Protein AF-0000000075732718 (afdb_homodimer)

Radius of gyration: 28.53 Å; Cα contacts (8 Å, |Δi|>4): 308; chains: 2; bounding box: 55×94×59 Å

Foldseek 3Di:
DVVVVLVVLLVCQAVVQVCLVVLCLLVPDDLVSLQSNQLNHEEELVSLLSVLVSCQVPDALVSCCNRNVNHHYDDDDLVSVLSSLVSCCVRNVPCVCVVVSVVSVVVVVVVVVVVVVVVVVVVVVVVVVVVVVVVVVVVDVVVPDD/DVVVLLVVLLVCQAVVLVCLVVLCLLVPDDLVSLLSNQLNHEAELVSLLSVLVSCQVPDALVSCCNRNVNHHYDDDDLVSVLSSLVSCCVRNVPCVCVVVSVVSVVVVVVVVVVVVVVVVVVVVVVVVVVVVVVVVVVVDVVVPDD

pLDDT: mean 89.42, std 9.88, range [41.28, 98.44]

Structure (mmCIF, N/CA/C/O backbone):
data_AF-0000000075732718-model_v1
#
loop_
_entity.id
_entity.type
_entity.pdbx_description
1 polymer 'Uncharacterized protein'
#
loop_
_atom_site.group_PDB
_atom_site.id
_atom_site.type_symbol
_atom_site.label_atom_id
_atom_site.label_alt_id
_atom_site.label_comp_id
_atom_site.label_asym_id
_atom_site.label_entity_id
_atom_site.label_seq_id
_atom_site.pdbx_PDB_ins_code
_atom_site.Cartn_x
_atom_site.Cartn_y
_atom_site.Cartn_z
_atom_site.occupancy
_atom_site.B_iso_or_equiv
_atom_site.auth_seq_id
_atom_site.auth_comp_id
_atom_site.auth_asym_id
_atom_site.auth_atom_id
_atom_site.pdbx_PDB_model_num
ATOM 1 N N . MET A 1 1 ? -26.453 -21.359 -22.578 1 44.06 1 MET A N 1
ATOM 2 C CA . MET A 1 1 ? -25.969 -21.859 -21.297 1 44.06 1 MET A CA 1
ATOM 3 C C . MET A 1 1 ? -24.969 -20.891 -20.688 1 44.06 1 MET A C 1
ATOM 5 O O . MET A 1 1 ? -24.984 -20.656 -19.484 1 44.06 1 MET A O 1
ATOM 9 N N . SER A 1 2 ? -24.125 -20.25 -21.625 1 53.5 2 SER A N 1
ATOM 10 C CA . SER A 1 2 ? -23.047 -19.359 -21.219 1 53.5 2 SER A CA 1
ATOM 11 C C . SER A 1 2 ? -23.594 -18.062 -20.625 1 53.5 2 SER A C 1
ATOM 13 O O . SER A 1 2 ? -23.109 -17.594 -19.594 1 53.5 2 SER A O 1
ATOM 15 N N . HIS A 1 3 ? -24.75 -17.703 -21.141 1 58.91 3 HIS A N 1
ATOM 16 C CA . HIS A 1 3 ? -25.328 -16.453 -20.688 1 58.91 3 HIS A CA 1
ATOM 17 C C . HIS A 1 3 ? -25.953 -16.594 -19.312 1 58.91 3 HIS A C 1
ATOM 19 O O . HIS A 1 3 ? -25.812 -15.719 -18.453 1 58.91 3 HIS A O 1
ATOM 25 N N . LYS A 1 4 ? -26.609 -17.672 -19.031 1 61.62 4 LYS A N 1
ATOM 26 C CA . LYS A 1 4 ? -27.234 -17.906 -17.734 1 61.62 4 LYS A CA 1
ATOM 27 C C . LYS A 1 4 ? -26.172 -18.047 -16.641 1 61.62 4 LYS A C 1
ATOM 29 O O . LYS A 1 4 ? -26.359 -17.547 -15.523 1 61.62 4 LYS A O 1
ATOM 34 N N . LEU A 1 5 ? -25.062 -18.672 -16.984 1 67.62 5 LEU A N 1
ATOM 35 C CA . LEU A 1 5 ? -23.969 -18.828 -16.047 1 67.62 5 LEU A CA 1
ATOM 36 C C . LEU A 1 5 ? -23.344 -17.484 -15.703 1 67.62 5 LEU A C 1
ATOM 38 O O . LEU A 1 5 ? -23.047 -17.203 -14.539 1 67.62 5 LEU A O 1
ATOM 42 N N . ILE A 1 6 ? -23.219 -16.609 -16.781 1 70 6 ILE A N 1
ATOM 43 C CA . ILE A 1 6 ? -22.656 -15.289 -16.562 1 70 6 ILE A CA 1
ATOM 44 C C . ILE A 1 6 ? -23.609 -14.461 -15.703 1 70 6 ILE A C 1
ATOM 46 O O . ILE A 1 6 ? -23.172 -13.789 -14.758 1 70 6 ILE A O 1
ATOM 50 N N . GLN A 1 7 ? -24.797 -14.609 -16.047 1 72.81 7 GLN A N 1
ATOM 51 C CA . GLN A 1 7 ? -25.797 -13.906 -15.25 1 72.81 7 GLN A CA 1
ATOM 52 C C . GLN A 1 7 ? -25.75 -14.367 -13.797 1 72.81 7 GLN A C 1
ATOM 54 O O . GLN A 1 7 ? -25.906 -13.555 -12.875 1 72.81 7 GLN A O 1
ATOM 59 N N . ASN A 1 8 ? -25.25 -15.547 -13.633 1 87.5 8 ASN A N 1
ATOM 60 C CA . ASN A 1 8 ? -25.172 -16.094 -12.281 1 87.5 8 ASN A CA 1
ATOM 61 C C . ASN A 1 8 ? -23.969 -15.555 -11.523 1 87.5 8 ASN A C 1
ATOM 63 O O . ASN A 1 8 ? -24.078 -15.164 -10.359 1 87.5 8 ASN A O 1
ATOM 67 N N . TYR A 1 9 ? -22.891 -15.305 -12.273 1 90 9 TYR A N 1
ATOM 68 C CA . TYR A 1 9 ? -21.719 -14.773 -11.586 1 90 9 TYR A CA 1
ATOM 69 C C . TYR A 1 9 ? -21.922 -13.32 -11.18 1 90 9 TYR A C 1
ATOM 71 O O . TYR A 1 9 ? -21.516 -12.914 -10.094 1 90 9 TYR A O 1
ATOM 79 N N . GLU A 1 10 ? -22.625 -12.578 -12.102 1 92.69 10 GLU A N 1
ATOM 80 C CA . GLU A 1 10 ? -22.906 -11.18 -11.812 1 92.69 10 GLU A CA 1
ATOM 81 C C . GLU A 1 10 ? -23.828 -11.031 -10.609 1 92.69 10 GLU A C 1
ATOM 83 O O . GLU A 1 10 ? -23.625 -10.156 -9.766 1 92.69 10 GLU A O 1
ATOM 88 N N . TYR A 1 11 ? -24.766 -11.875 -10.656 1 92.75 11 TYR A N 1
ATOM 89 C CA . TYR A 1 11 ? -25.688 -11.859 -9.523 1 92.75 11 TYR A CA 1
ATOM 90 C C . TYR A 1 11 ? -24.953 -12.188 -8.227 1 92.75 11 TYR A C 1
ATOM 92 O O . TYR A 1 11 ? -25.109 -11.484 -7.227 1 92.75 11 TYR A O 1
ATOM 100 N N . ILE A 1 12 ? -24.172 -13.227 -8.203 1 92.31 12 ILE A N 1
ATOM 101 C CA . ILE A 1 12 ? -23.422 -13.633 -7.012 1 92.31 12 ILE A CA 1
ATOM 102 C C . ILE A 1 12 ? -22.469 -12.516 -6.59 1 92.31 12 ILE A C 1
ATOM 104 O O . ILE A 1 12 ? -22.375 -12.188 -5.402 1 92.31 12 ILE A O 1
ATOM 108 N N . ALA A 1 13 ? -21.828 -11.93 -7.566 1 93.75 13 ALA A N 1
ATOM 109 C CA . ALA A 1 13 ? -20.891 -10.844 -7.293 1 93.75 13 ALA A CA 1
ATOM 110 C C . ALA A 1 13 ? -21.609 -9.656 -6.645 1 93.75 13 ALA A C 1
ATOM 112 O O . ALA A 1 13 ? -21.062 -9.023 -5.73 1 93.75 13 ALA A O 1
ATOM 113 N N . ALA A 1 14 ? -22.812 -9.398 -7.098 1 92.44 14 ALA A N 1
ATOM 114 C CA . ALA A 1 14 ? -23.578 -8.281 -6.566 1 92.44 14 ALA A CA 1
ATOM 115 C C . ALA A 1 14 ? -24.016 -8.547 -5.125 1 92.44 14 ALA A C 1
ATOM 117 O O . ALA A 1 14 ? -24.297 -7.613 -4.371 1 92.44 14 ALA A O 1
ATOM 118 N N . HIS A 1 15 ? -24.047 -9.773 -4.754 1 91.88 15 HIS A N 1
ATOM 119 C CA . HIS A 1 15 ? -24.469 -10.156 -3.412 1 91.88 15 HIS A CA 1
ATOM 120 C C . HIS A 1 15 ? -23.328 -10.82 -2.643 1 91.88 15 HIS A C 1
ATOM 122 O O . HIS A 1 15 ? -23.562 -11.68 -1.792 1 91.88 15 HIS A O 1
ATOM 128 N N . ILE A 1 16 ? -22.172 -10.461 -2.949 1 92 16 ILE A N 1
ATOM 129 C CA . ILE A 1 16 ? -20.984 -11.133 -2.43 1 92 16 ILE A CA 1
ATOM 130 C C . ILE A 1 16 ? -20.938 -10.984 -0.91 1 92 16 ILE A C 1
ATOM 132 O O . ILE A 1 16 ? -20.469 -11.883 -0.21 1 92 16 ILE A O 1
ATOM 136 N N . LYS A 1 17 ? -21.422 -9.938 -0.398 1 92.44 17 LYS A N 1
ATOM 137 C CA . LYS A 1 17 ? -21.422 -9.664 1.036 1 92.44 17 LYS A CA 1
ATOM 138 C C . LYS A 1 17 ? -22.156 -10.75 1.806 1 92.44 17 LYS A C 1
ATOM 140 O O . LYS A 1 17 ? -21.734 -11.164 2.883 1 92.44 17 LYS A O 1
ATOM 145 N N . ASP A 1 18 ? -23.25 -11.188 1.278 1 91.56 18 ASP A N 1
ATOM 146 C CA . ASP A 1 18 ? -24.031 -12.234 1.92 1 91.56 18 ASP A CA 1
ATOM 147 C C . ASP A 1 18 ? -23.234 -13.531 2.021 1 91.56 18 ASP A C 1
ATOM 149 O O . ASP A 1 18 ? -23.266 -14.195 3.059 1 91.56 18 ASP A O 1
ATOM 153 N N . TYR A 1 19 ? -22.562 -13.844 1.003 1 89.75 19 TYR A N 1
ATOM 154 C CA . TYR A 1 19 ? -21.75 -15.062 0.974 1 89.75 19 TYR A CA 1
ATOM 155 C C . TYR A 1 19 ? -20.578 -14.961 1.951 1 89.75 19 TYR A C 1
ATOM 157 O O . TYR A 1 19 ? -20.203 -15.953 2.584 1 89.75 19 TYR A O 1
ATOM 165 N N . ILE A 1 20 ? -20 -13.781 2.102 1 92.38 20 ILE A N 1
ATOM 166 C CA . ILE A 1 20 ? -18.906 -13.555 3.033 1 92.38 20 ILE A CA 1
ATOM 167 C C . ILE A 1 20 ? -19.406 -13.664 4.469 1 92.38 20 ILE A C 1
ATOM 169 O O . ILE A 1 20 ? -18.781 -14.297 5.316 1 92.38 20 ILE A O 1
ATOM 173 N N . GLN A 1 21 ? -20.531 -13.172 4.734 1 92.69 21 GLN A N 1
ATOM 174 C CA . GLN A 1 21 ? -21.094 -13.195 6.078 1 92.69 21 GLN A CA 1
ATOM 175 C C . GLN A 1 21 ? -21.438 -14.617 6.508 1 92.69 21 GLN A C 1
ATOM 177 O O . GLN A 1 21 ? -21.297 -14.969 7.68 1 92.69 21 GLN A O 1
ATOM 182 N N . GLU A 1 22 ? -21.766 -15.414 5.605 1 89.94 22 GLU A N 1
ATOM 183 C CA . GLU A 1 22 ? -22.156 -16.781 5.914 1 89.94 22 GLU A CA 1
ATOM 184 C C . GLU A 1 22 ? -20.953 -17.719 5.902 1 89.94 22 GLU A C 1
ATOM 186 O O . GLU A 1 22 ? -21.062 -18.906 6.246 1 89.94 22 GLU A O 1
ATOM 191 N N . GLU A 1 23 ? -19.719 -17.125 5.555 1 87.5 23 GLU A N 1
ATOM 192 C CA . GLU A 1 23 ? -18.469 -17.875 5.504 1 87.5 23 GLU A CA 1
ATOM 193 C C . GLU A 1 23 ? -18.594 -19.094 4.613 1 87.5 23 GLU A C 1
ATOM 195 O O . GLU A 1 23 ? -18.109 -20.172 4.961 1 87.5 23 GLU A O 1
ATOM 200 N N . LYS A 1 24 ? -19.312 -18.984 3.438 1 83.44 24 LYS A N 1
ATOM 201 C CA . LYS A 1 24 ? -19.625 -20.125 2.588 1 83.44 24 LYS A CA 1
ATOM 202 C C . LYS A 1 24 ? -19 -19.984 1.204 1 83.44 24 LYS A C 1
A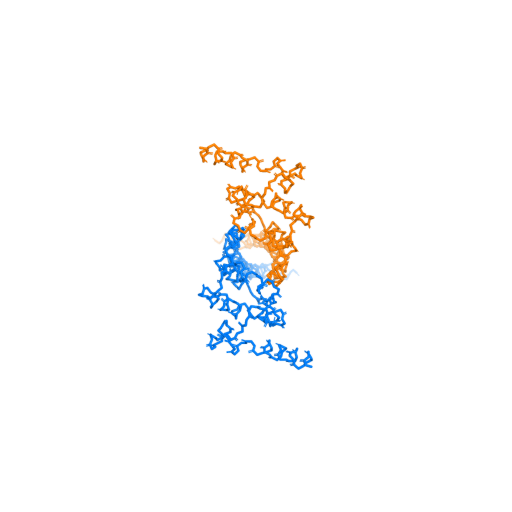TOM 204 O O . LYS A 1 24 ? -19.141 -20.875 0.357 1 83.44 24 LYS A O 1
ATOM 209 N N . LEU A 1 25 ? -18.281 -18.938 0.955 1 89.56 25 LEU A N 1
ATOM 210 C CA . LEU A 1 25 ? -17.875 -18.609 -0.403 1 89.56 25 LEU A CA 1
ATOM 211 C C . LEU A 1 25 ? -16.906 -19.656 -0.951 1 89.56 25 LEU A C 1
ATOM 213 O O . LEU A 1 25 ? -17.109 -20.156 -2.062 1 89.56 25 LEU A O 1
ATOM 217 N N . PHE A 1 26 ? -15.992 -20.125 -0.18 1 85.81 26 PHE A N 1
ATOM 218 C CA . PHE A 1 26 ? -14.93 -20.984 -0.676 1 85.81 26 PHE A CA 1
ATOM 219 C C . PHE A 1 26 ? -15.344 -22.453 -0.578 1 85.81 26 PHE A C 1
ATOM 221 O O . PHE A 1 26 ? -14.711 -23.312 -1.184 1 85.81 26 PHE A O 1
ATOM 228 N N . ASP A 1 27 ? -16.453 -22.703 0.132 1 83.62 27 ASP A N 1
ATOM 229 C CA . ASP A 1 27 ? -17 -24.047 0.218 1 83.62 27 ASP A CA 1
ATOM 230 C C . ASP A 1 27 ? -17.938 -24.344 -0.95 1 83.62 27 ASP A C 1
ATOM 232 O O . ASP A 1 27 ? -18.078 -25.5 -1.364 1 83.62 27 ASP A O 1
ATOM 236 N N . ILE A 1 28 ? -18.453 -23.344 -1.438 1 85.88 28 ILE A N 1
ATOM 237 C CA . ILE A 1 28 ? -19.531 -23.469 -2.41 1 85.88 28 ILE A CA 1
ATOM 238 C C . ILE A 1 28 ? -18.953 -23.406 -3.824 1 85.88 28 ILE A C 1
ATOM 240 O O . ILE A 1 28 ? -19.438 -24.094 -4.73 1 85.88 28 ILE A O 1
ATOM 244 N N . PHE A 1 29 ? -17.938 -22.609 -4.117 1 89.19 29 PHE A N 1
ATOM 245 C CA . PHE A 1 29 ? -17.5 -22.344 -5.484 1 89.19 29 PHE A CA 1
ATOM 246 C C . PHE A 1 29 ? -16.109 -22.906 -5.734 1 89.19 29 PHE A C 1
ATOM 248 O O . PHE A 1 29 ? -15.25 -22.859 -4.852 1 89.19 29 PHE A O 1
ATOM 255 N N . GLU A 1 30 ? -15.969 -23.469 -6.957 1 89.25 30 GLU A N 1
ATOM 256 C CA . GLU A 1 30 ? -14.648 -23.875 -7.414 1 89.25 30 GLU A CA 1
ATOM 257 C C . GLU A 1 30 ? -13.766 -22.672 -7.723 1 89.25 30 GLU A C 1
ATOM 259 O O . GLU A 1 30 ? -14.273 -21.562 -7.938 1 89.25 30 GLU A O 1
ATOM 264 N N . LEU A 1 31 ? -12.484 -22.906 -7.766 1 89.38 31 LEU A N 1
ATOM 265 C CA . LEU A 1 31 ? -11.508 -21.844 -7.953 1 89.38 31 LEU A CA 1
ATOM 266 C C . LEU A 1 31 ? -11.789 -21.062 -9.234 1 89.38 31 LEU A C 1
ATOM 268 O O . LEU A 1 31 ? -11.695 -19.844 -9.258 1 89.38 31 LEU A O 1
ATOM 272 N N . LYS A 1 32 ? -12.125 -21.828 -10.289 1 90.88 32 LYS A N 1
ATOM 273 C CA . LYS A 1 32 ? -12.367 -21.203 -11.578 1 90.88 32 LYS A CA 1
ATOM 274 C C . LYS A 1 32 ? -13.562 -20.25 -11.508 1 90.88 32 LYS A C 1
ATOM 276 O O . LYS A 1 32 ? -13.578 -19.219 -12.172 1 90.88 32 LYS A O 1
ATOM 281 N N . ASP A 1 33 ? -14.531 -20.594 -10.758 1 90.75 33 ASP A N 1
ATOM 282 C CA . ASP A 1 33 ? -15.711 -19.75 -10.586 1 90.75 33 ASP A CA 1
ATOM 283 C C . ASP A 1 33 ? -15.414 -18.578 -9.648 1 90.75 33 ASP A C 1
ATOM 285 O O . ASP A 1 33 ? -15.844 -17.453 -9.898 1 90.75 33 ASP A O 1
ATOM 289 N N . LEU A 1 34 ? -14.625 -18.859 -8.594 1 93.06 34 LEU A N 1
ATOM 290 C CA . LEU A 1 34 ? -14.234 -17.812 -7.652 1 93.06 34 LEU A CA 1
ATOM 291 C C . LEU A 1 34 ? -13.516 -16.672 -8.367 1 93.06 34 LEU A C 1
ATOM 293 O O . LEU A 1 34 ? -13.766 -15.508 -8.086 1 93.06 34 LEU A O 1
ATOM 297 N N . LYS A 1 35 ? -12.672 -17.062 -9.281 1 93.88 35 LYS A N 1
ATOM 298 C CA . LYS A 1 35 ? -11.922 -16.078 -10.062 1 93.88 35 LYS A CA 1
ATOM 299 C C . LYS A 1 35 ? -12.867 -15.117 -10.781 1 93.88 35 LYS A C 1
ATOM 301 O O . LYS A 1 35 ? -12.656 -13.898 -10.773 1 93.88 35 LYS A O 1
ATOM 306 N N . LYS A 1 36 ? -13.922 -15.648 -11.32 1 93.94 36 LYS A N 1
ATOM 307 C CA . LYS A 1 36 ? -14.891 -14.844 -12.062 1 93.94 36 LYS A CA 1
ATOM 308 C C . LYS A 1 36 ? -15.734 -13.992 -11.117 1 93.94 36 LYS A C 1
ATOM 310 O O . LYS A 1 36 ? -15.945 -12.805 -11.367 1 93.94 36 LYS A O 1
ATOM 315 N N . ILE A 1 37 ? -16.172 -14.578 -10.078 1 94.12 37 ILE A N 1
ATOM 316 C CA . ILE A 1 37 ? -17.031 -13.898 -9.117 1 94.12 37 ILE A CA 1
ATOM 317 C C . ILE A 1 37 ? -16.281 -12.727 -8.492 1 94.12 37 ILE A C 1
ATOM 319 O O . ILE A 1 37 ? -16.781 -11.602 -8.461 1 94.12 37 ILE A O 1
ATOM 323 N N . LEU A 1 38 ? -15.039 -12.938 -8.094 1 95 38 LEU A N 1
ATOM 324 C CA . LEU A 1 38 ? -14.266 -11.945 -7.371 1 95 38 LEU A CA 1
ATOM 325 C C . LEU A 1 38 ? -13.836 -10.805 -8.297 1 95 38 LEU A C 1
ATOM 327 O O . LEU A 1 38 ? -13.703 -9.664 -7.859 1 95 38 LEU A O 1
ATOM 331 N N . ARG A 1 39 ? -13.695 -11.141 -9.547 1 94.25 39 ARG A N 1
ATOM 332 C CA . ARG A 1 39 ? -13.352 -10.117 -10.531 1 94.25 39 ARG A CA 1
ATOM 333 C C . ARG A 1 39 ? -14.5 -9.141 -10.734 1 94.25 39 ARG A C 1
ATOM 335 O O . ARG A 1 39 ? -14.281 -7.957 -11.008 1 94.25 39 ARG A O 1
ATOM 342 N N . LEU A 1 40 ? -15.695 -9.602 -10.547 1 94.19 40 LEU A N 1
ATOM 343 C CA . LEU A 1 40 ? -16.891 -8.812 -10.828 1 94.19 40 LEU A CA 1
ATOM 344 C C . LEU A 1 40 ? -17.344 -8.062 -9.586 1 94.19 40 LEU A C 1
ATOM 346 O O . LEU A 1 40 ? -18.109 -7.098 -9.688 1 94.19 40 LEU A O 1
ATOM 350 N N . ALA A 1 41 ? -16.891 -8.453 -8.461 1 92.94 41 ALA A N 1
ATOM 351 C CA . ALA A 1 41 ? -17.375 -7.898 -7.199 1 92.94 41 ALA A CA 1
ATOM 352 C C . ALA A 1 41 ? -16.641 -6.605 -6.848 1 92.94 41 ALA A C 1
ATOM 354 O O . ALA A 1 41 ? -15.461 -6.445 -7.18 1 92.94 41 ALA A O 1
ATOM 355 N N . ASN A 1 42 ? -17.359 -5.719 -6.238 1 92.88 42 ASN A N 1
ATOM 356 C CA . ASN A 1 42 ? -16.781 -4.535 -5.598 1 92.88 42 ASN A CA 1
ATOM 357 C C . ASN A 1 42 ? -16.75 -4.68 -4.078 1 92.88 42 ASN A C 1
ATOM 359 O O . ASN A 1 42 ? -17.797 -4.695 -3.432 1 92.88 42 ASN A O 1
ATOM 363 N N . PHE A 1 43 ? -15.555 -4.711 -3.543 1 95.81 43 PHE A N 1
ATOM 364 C CA . PHE A 1 43 ? -15.406 -4.98 -2.119 1 95.81 43 PHE A CA 1
ATOM 365 C C . PHE A 1 43 ? -15.148 -3.693 -1.346 1 95.81 43 PHE A C 1
ATOM 367 O O . PHE A 1 43 ? -14.414 -2.822 -1.808 1 95.81 43 PHE A O 1
ATOM 374 N N . THR A 1 44 ? -15.812 -3.635 -0.182 1 96 44 THR A N 1
ATOM 375 C CA . THR A 1 44 ? -15.242 -2.75 0.826 1 96 44 THR A CA 1
ATOM 376 C C . THR A 1 44 ? -13.953 -3.34 1.396 1 96 44 THR A C 1
ATOM 378 O O . THR A 1 44 ? -13.711 -4.543 1.276 1 96 44 THR A O 1
ATOM 381 N N . SER A 1 45 ? -13.148 -2.457 1.978 1 97.06 45 SER A N 1
ATOM 382 C CA . SER A 1 45 ? -11.922 -2.941 2.611 1 97.06 45 SER A CA 1
ATOM 383 C C . SER A 1 45 ? -12.234 -3.998 3.668 1 97.06 45 SER A C 1
ATOM 385 O O . SER A 1 45 ? -11.57 -5.035 3.725 1 97.06 45 SER A O 1
ATOM 387 N N . GLU A 1 46 ? -13.297 -3.793 4.387 1 96.44 46 GLU A N 1
ATOM 388 C CA . GLU A 1 46 ? -13.664 -4.711 5.461 1 96.44 46 GLU A CA 1
ATOM 389 C C . GLU A 1 46 ? -14.078 -6.07 4.906 1 96.44 46 GLU A C 1
ATOM 391 O O . GLU A 1 46 ? -13.641 -7.109 5.406 1 96.44 46 GLU A O 1
ATOM 396 N N . ASP A 1 47 ? -14.922 -6.059 3.896 1 95.94 47 ASP A N 1
ATOM 397 C CA . ASP A 1 47 ? -15.359 -7.301 3.271 1 95.94 47 ASP A CA 1
ATOM 398 C C . ASP A 1 47 ? -14.188 -8.047 2.643 1 95.94 47 ASP A C 1
ATOM 400 O O . ASP A 1 47 ? -14.102 -9.273 2.738 1 95.94 47 ASP A O 1
ATOM 404 N N . PHE A 1 48 ? -13.352 -7.32 2.023 1 97.62 48 PHE A N 1
ATOM 405 C CA . PHE A 1 48 ? -12.195 -7.922 1.369 1 97.62 48 PHE A CA 1
ATOM 406 C C . PHE A 1 48 ? -11.273 -8.578 2.391 1 97.62 48 PHE A C 1
ATOM 408 O O . PHE A 1 48 ? -10.805 -9.695 2.186 1 97.62 48 PHE A O 1
ATOM 415 N N . ILE A 1 49 ? -10.992 -7.918 3.479 1 97.62 49 ILE A N 1
ATOM 416 C CA . ILE A 1 49 ? -10.164 -8.453 4.555 1 97.62 49 ILE A CA 1
ATOM 417 C C . ILE A 1 49 ? -10.797 -9.727 5.105 1 97.62 49 ILE A C 1
ATOM 419 O O . ILE A 1 49 ? -10.102 -10.727 5.324 1 97.62 49 ILE A O 1
ATOM 423 N N . THR A 1 50 ? -12.086 -9.648 5.32 1 97.31 50 THR A N 1
ATOM 424 C CA . THR A 1 50 ? -12.812 -10.812 5.816 1 97.31 50 THR A CA 1
ATOM 425 C C . THR A 1 50 ? -12.695 -11.977 4.836 1 97.31 50 THR A C 1
ATOM 427 O O . THR A 1 50 ? -12.469 -13.117 5.242 1 97.31 50 THR A O 1
ATOM 430 N N . LEU A 1 51 ? -12.859 -11.648 3.592 1 96.12 51 LEU A N 1
ATOM 431 C CA . LEU A 1 51 ? -12.719 -12.656 2.541 1 96.12 51 LEU A CA 1
ATOM 432 C C . LEU A 1 51 ? -11.344 -13.312 2.598 1 96.12 51 LEU A C 1
ATOM 434 O O . LEU A 1 51 ? -11.234 -14.539 2.52 1 96.12 51 LEU A O 1
ATOM 438 N N . LEU A 1 52 ? -10.266 -12.531 2.674 1 96.69 52 LEU A N 1
ATOM 439 C CA . LEU A 1 52 ? -8.906 -13.055 2.758 1 96.69 52 LEU A CA 1
ATOM 440 C C . LEU A 1 52 ? -8.758 -13.969 3.969 1 96.69 52 LEU A C 1
ATOM 442 O O . LEU A 1 52 ? -8.172 -15.055 3.863 1 96.69 52 LEU A O 1
ATOM 446 N N . LYS A 1 53 ? -9.273 -13.594 5.074 1 96.81 53 LYS A N 1
ATOM 447 C CA . LYS A 1 53 ? -9.211 -14.375 6.305 1 96.81 53 LYS A CA 1
ATOM 448 C C . LYS A 1 53 ? -9.898 -15.727 6.137 1 96.81 53 LYS A C 1
ATOM 450 O O . LYS A 1 53 ? -9.383 -16.75 6.578 1 96.81 53 LYS A O 1
ATOM 455 N N . GLN A 1 54 ? -11 -15.734 5.531 1 94.12 5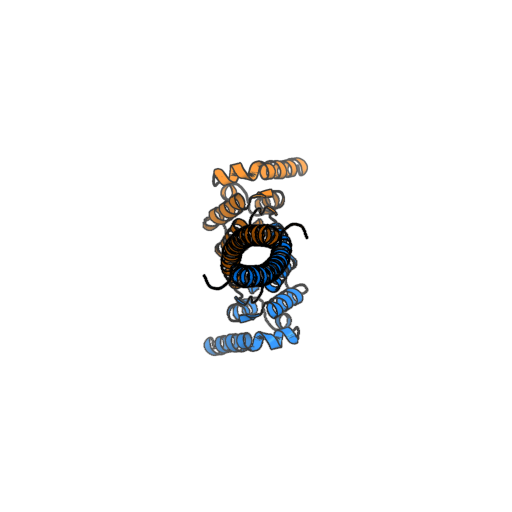4 GLN A N 1
ATOM 456 C CA . GLN A 1 54 ? -11.781 -16.953 5.336 1 94.12 54 GLN A CA 1
ATOM 457 C C . GLN A 1 54 ? -11.07 -17.906 4.387 1 94.12 54 GLN A C 1
ATOM 459 O O . GLN A 1 54 ? -11.305 -19.125 4.434 1 94.12 54 GLN A O 1
ATOM 464 N N . SER A 1 55 ? -10.25 -17.391 3.5 1 93.44 55 SER A N 1
ATOM 465 C CA . SER A 1 55 ? -9.57 -18.203 2.496 1 93.44 55 SER A CA 1
ATOM 466 C C . SER A 1 55 ? -8.461 -19.047 3.119 1 93.44 55 SER A C 1
ATOM 468 O O . SER A 1 55 ? -8 -20.016 2.523 1 93.44 55 SER A O 1
ATOM 470 N N . GLU A 1 56 ? -7.945 -18.734 4.289 1 92.06 56 GLU A N 1
ATOM 471 C CA . GLU A 1 56 ? -6.727 -19.266 4.887 1 92.06 56 GLU A CA 1
ATOM 472 C C . GLU A 1 56 ? -6.816 -20.781 5.059 1 92.06 56 GLU A C 1
ATOM 474 O O . GLU A 1 56 ? -5.82 -21.484 4.895 1 92.06 56 GLU A O 1
ATOM 479 N N . SER A 1 57 ? -8.023 -21.281 5.285 1 88.88 57 SER A N 1
ATOM 480 C CA . SER A 1 57 ? -8.18 -22.703 5.586 1 88.88 57 SER A CA 1
ATOM 481 C C . SER A 1 57 ? -8.453 -23.5 4.32 1 88.88 57 SER A C 1
ATOM 483 O O . SER A 1 57 ? -8.391 -24.734 4.336 1 88.88 57 SER A O 1
ATOM 485 N N . THR A 1 58 ? -8.641 -22.844 3.234 1 91.19 58 THR A N 1
ATOM 486 C CA . THR A 1 58 ? -9.141 -23.547 2.059 1 91.19 58 THR A CA 1
ATOM 487 C C . THR A 1 58 ? -8.18 -23.375 0.881 1 91.19 58 THR A C 1
ATOM 489 O O . THR A 1 58 ? -8.047 -24.281 0.047 1 91.19 58 THR A O 1
ATOM 492 N N . LEU A 1 59 ? -7.574 -22.25 0.762 1 93.44 59 LEU A N 1
ATOM 493 C CA . LEU A 1 59 ? -6.711 -21.938 -0.371 1 93.44 59 LEU A CA 1
ATOM 494 C C . LEU A 1 59 ? -5.277 -21.688 0.089 1 93.44 59 LEU A C 1
ATOM 496 O O . LEU A 1 59 ? -5.051 -21.078 1.133 1 93.44 59 LEU A O 1
ATOM 500 N N . ASP A 1 60 ? -4.32 -22.188 -0.756 1 93.12 60 ASP A N 1
ATOM 501 C CA . ASP A 1 60 ? -2.953 -21.75 -0.494 1 93.12 60 ASP A CA 1
ATOM 502 C C . ASP A 1 60 ? -2.695 -20.359 -1.07 1 93.12 60 ASP A C 1
ATOM 504 O O . ASP A 1 60 ? -3.578 -19.781 -1.694 1 93.12 60 ASP A O 1
ATOM 508 N N . GLU A 1 61 ? -1.547 -19.844 -0.792 1 93.5 61 GLU A N 1
ATOM 509 C CA . GLU A 1 61 ? -1.27 -18.453 -1.14 1 93.5 61 GLU A CA 1
ATOM 510 C C . GLU A 1 61 ? -1.317 -18.234 -2.65 1 93.5 61 GLU A C 1
ATOM 512 O O . GLU A 1 61 ? -1.749 -17.188 -3.123 1 93.5 61 GLU A O 1
ATOM 517 N N . ASN A 1 62 ? -0.855 -19.234 -3.443 1 94.19 62 ASN A N 1
ATOM 518 C CA . ASN A 1 62 ? -0.889 -19.125 -4.898 1 94.19 62 ASN A CA 1
ATOM 519 C C . ASN A 1 62 ? -2.32 -19.125 -5.426 1 94.19 62 ASN A C 1
ATOM 521 O O . ASN A 1 62 ? -2.66 -18.344 -6.312 1 94.19 62 ASN A O 1
ATOM 525 N N . GLU A 1 63 ? -3.129 -20.016 -4.891 1 94.38 63 GLU A N 1
ATOM 526 C CA . GLU A 1 63 ? -4.539 -20.062 -5.258 1 94.38 63 GLU A CA 1
ATOM 527 C C . GLU A 1 63 ? -5.258 -18.766 -4.883 1 94.38 63 GLU A C 1
ATOM 529 O O . GLU A 1 63 ? -6.051 -18.25 -5.668 1 94.38 63 GLU A O 1
ATOM 534 N N . LEU A 1 64 ? -4.969 -18.297 -3.695 1 96.06 64 LEU A N 1
ATOM 535 C CA . LEU A 1 64 ? -5.574 -17.047 -3.25 1 96.06 64 LEU A CA 1
ATOM 536 C C . LEU A 1 64 ? -5.176 -15.891 -4.168 1 96.06 64 LEU A C 1
ATOM 538 O O . LEU A 1 64 ? -6.016 -15.062 -4.523 1 96.06 64 LEU A O 1
ATOM 542 N N . TYR A 1 65 ? -3.918 -15.836 -4.527 1 96 65 TYR A N 1
ATOM 543 C CA . TYR A 1 65 ? -3.443 -14.828 -5.469 1 96 65 TYR A CA 1
ATOM 544 C C . TYR A 1 65 ? -4.207 -14.906 -6.785 1 96 65 TYR A C 1
ATOM 546 O O . TYR A 1 65 ? -4.691 -13.891 -7.293 1 96 65 TYR A O 1
ATOM 554 N N . GLU A 1 66 ? -4.41 -16.047 -7.293 1 93.38 66 GLU A N 1
ATOM 555 C CA . GLU A 1 66 ? -5.062 -16.234 -8.586 1 93.38 66 GLU A CA 1
ATOM 556 C C . GLU A 1 66 ? -6.512 -15.766 -8.547 1 93.38 66 GLU A C 1
ATOM 558 O O . GLU A 1 66 ? -7.012 -15.195 -9.516 1 93.38 66 GLU A O 1
ATOM 563 N N . CYS A 1 67 ? -7.098 -15.969 -7.449 1 93.12 67 CYS A N 1
ATOM 564 C CA . CYS A 1 67 ? -8.523 -15.672 -7.426 1 93.12 67 CYS A CA 1
ATOM 565 C C . CYS A 1 67 ? -8.781 -14.242 -6.957 1 93.12 67 CYS A C 1
ATOM 567 O O . CYS A 1 67 ? -9.773 -13.633 -7.344 1 93.12 67 CYS A O 1
ATOM 569 N N . ALA A 1 68 ? -7.863 -13.617 -6.199 1 93 68 ALA A N 1
ATOM 570 C CA . ALA A 1 68 ? -8.195 -12.359 -5.535 1 93 68 ALA A CA 1
ATOM 571 C C . ALA A 1 68 ? -7.457 -11.188 -6.18 1 93 68 ALA A C 1
ATOM 573 O O . ALA A 1 68 ? -7.789 -10.031 -5.93 1 93 68 ALA A O 1
ATOM 574 N N . ARG A 1 69 ? -6.484 -11.453 -7.055 1 93.56 69 ARG A N 1
ATOM 575 C CA . ARG A 1 69 ? -5.598 -10.391 -7.527 1 93.56 69 ARG A CA 1
ATOM 576 C C . ARG A 1 69 ? -6.367 -9.344 -8.32 1 93.56 69 ARG A C 1
ATOM 578 O O . ARG A 1 69 ? -5.98 -8.18 -8.359 1 93.56 69 ARG A O 1
ATOM 585 N N . ASN A 1 70 ? -7.535 -9.719 -8.922 1 93.56 70 ASN A N 1
ATOM 586 C CA . ASN A 1 70 ? -8.273 -8.805 -9.781 1 93.56 70 ASN A CA 1
ATOM 587 C C . ASN A 1 70 ? -9.445 -8.164 -9.047 1 93.56 70 ASN A C 1
ATOM 589 O O . ASN A 1 70 ? -10.312 -7.539 -9.664 1 93.56 70 ASN A O 1
ATOM 593 N N . THR A 1 71 ? -9.531 -8.328 -7.781 1 96.19 71 THR A N 1
ATOM 594 C CA . THR A 1 71 ? -10.617 -7.766 -6.992 1 96.19 71 THR A CA 1
ATOM 595 C C . THR A 1 71 ? -10.508 -6.242 -6.93 1 96.19 71 THR A C 1
ATOM 597 O O . THR A 1 71 ? -9.406 -5.695 -6.961 1 96.19 71 THR A O 1
ATOM 600 N N . LYS A 1 72 ? -11.68 -5.656 -6.918 1 96.19 72 LYS A N 1
ATOM 601 C CA . LYS A 1 72 ? -11.758 -4.215 -6.691 1 96.19 72 LYS A CA 1
ATOM 602 C C . LYS A 1 72 ? -12.086 -3.906 -5.23 1 96.19 72 LYS A C 1
ATOM 604 O O . LYS A 1 72 ? -13.062 -4.418 -4.688 1 96.19 72 LYS A O 1
ATOM 609 N N . VAL A 1 73 ? -11.234 -3.1 -4.598 1 97.5 73 VAL A N 1
ATOM 610 C CA . VAL A 1 73 ? -11.398 -2.779 -3.186 1 97.5 73 VAL A CA 1
ATOM 611 C C . VAL A 1 73 ? -11.523 -1.268 -3.008 1 97.5 73 VAL A C 1
ATOM 613 O O . VAL A 1 73 ? -10.648 -0.513 -3.447 1 97.5 73 VAL A O 1
ATOM 616 N N . SER A 1 74 ? -12.594 -0.853 -2.42 1 96.56 74 SER A N 1
ATOM 617 C CA . SER A 1 74 ? -12.781 0.557 -2.096 1 96.56 74 SER A CA 1
ATOM 618 C C . SER A 1 74 ? -12.141 0.912 -0.761 1 96.56 74 SER A C 1
ATOM 620 O O . SER A 1 74 ? -12.297 0.187 0.224 1 96.56 74 SER A O 1
ATOM 622 N N . ILE A 1 75 ? -11.367 2.012 -0.796 1 97.31 75 ILE A N 1
ATOM 623 C CA . ILE A 1 75 ? -10.656 2.516 0.37 1 97.31 75 ILE A CA 1
ATOM 624 C C . ILE A 1 75 ? -11.195 3.889 0.756 1 97.31 75 ILE A C 1
ATOM 626 O O . ILE A 1 75 ? -11.32 4.773 -0.092 1 97.31 75 ILE A O 1
ATOM 630 N N . ARG A 1 76 ? -11.477 4.094 2.047 1 94 76 ARG A N 1
ATOM 631 C CA . ARG A 1 76 ? -12.117 5.352 2.428 1 94 76 ARG A CA 1
ATOM 632 C C . ARG A 1 76 ? -11.195 6.184 3.32 1 94 76 ARG A C 1
ATOM 634 O O . ARG A 1 76 ? -11.305 7.41 3.359 1 94 76 ARG A O 1
ATOM 641 N N . ASN A 1 77 ? -10.328 5.473 4.031 1 91.81 77 ASN A N 1
ATOM 642 C CA . ASN A 1 77 ? -9.477 6.211 4.953 1 91.81 77 ASN A CA 1
ATOM 643 C C . ASN A 1 77 ? -8.117 5.531 5.129 1 91.81 77 ASN A C 1
ATOM 645 O O . ASN A 1 77 ? -7.902 4.43 4.621 1 91.81 77 ASN A O 1
ATOM 649 N N . TYR A 1 78 ? -7.266 6.27 5.879 1 91.88 78 TYR A N 1
ATOM 650 C CA . TYR A 1 78 ? -5.875 5.852 6.02 1 91.88 78 TYR A CA 1
ATOM 651 C C . TYR A 1 78 ? -5.777 4.535 6.781 1 91.88 78 TYR A C 1
ATOM 653 O O . TYR A 1 78 ? -4.973 3.668 6.434 1 91.88 78 TYR A O 1
ATOM 661 N N . GLN A 1 79 ? -6.586 4.383 7.758 1 93.5 79 GLN A N 1
ATOM 662 C CA . GLN A 1 79 ? -6.586 3.158 8.547 1 93.5 79 GLN A CA 1
ATOM 663 C C . GLN A 1 79 ? -6.988 1.956 7.695 1 93.5 79 GLN A C 1
ATOM 665 O O . GLN A 1 79 ? -6.445 0.861 7.867 1 93.5 79 GLN A O 1
ATOM 670 N N . GLU A 1 80 ? -7.922 2.158 6.812 1 96.06 80 GLU A N 1
ATOM 671 C CA . GLU A 1 80 ? -8.328 1.101 5.895 1 96.06 80 GLU A CA 1
ATOM 672 C C . GLU A 1 80 ? -7.184 0.706 4.965 1 96.06 80 GLU A C 1
ATOM 674 O O . GLU A 1 80 ? -7.031 -0.469 4.625 1 96.06 80 GLU A O 1
ATOM 679 N N . VAL A 1 81 ? -6.379 1.704 4.527 1 97.19 81 VAL A N 1
ATOM 680 C CA . VAL A 1 81 ? -5.199 1.416 3.715 1 97.19 81 VAL A CA 1
ATOM 681 C C . VAL A 1 81 ? -4.285 0.441 4.453 1 97.19 81 VAL A C 1
ATOM 683 O O . VAL A 1 81 ? -3.959 -0.628 3.936 1 97.19 81 VAL A O 1
ATOM 686 N N . ILE A 1 82 ? -3.957 0.807 5.656 1 96.94 82 ILE A N 1
ATOM 687 C CA . ILE A 1 82 ? -2.996 0.049 6.449 1 96.94 82 ILE A CA 1
ATOM 688 C C . ILE A 1 82 ? -3.553 -1.342 6.742 1 96.94 82 ILE A C 1
ATOM 690 O O . ILE A 1 82 ? -2.861 -2.346 6.559 1 96.94 82 ILE A O 1
ATOM 694 N N . SER A 1 83 ? -4.805 -1.403 7.164 1 97.62 83 SER A N 1
ATOM 695 C CA . SER A 1 83 ? -5.406 -2.689 7.504 1 97.62 83 SER A CA 1
ATOM 696 C C . SER A 1 83 ? -5.488 -3.6 6.285 1 97.62 83 SER A C 1
ATOM 698 O O . SER A 1 83 ? -5.238 -4.805 6.383 1 97.62 83 SER A O 1
ATOM 700 N N . THR A 1 84 ? -5.867 -3.035 5.176 1 98.31 84 THR A N 1
ATOM 701 C CA . THR A 1 84 ? -5.957 -3.811 3.943 1 98.31 84 THR A CA 1
ATOM 702 C C . THR A 1 84 ? -4.582 -4.34 3.539 1 98.31 84 THR A C 1
ATOM 704 O O . THR A 1 84 ? -4.43 -5.527 3.25 1 98.31 84 THR A O 1
ATOM 707 N N . LEU A 1 85 ? -3.561 -3.471 3.551 1 98.44 85 LEU A N 1
ATOM 708 C CA . LEU A 1 85 ? -2.205 -3.881 3.197 1 98.44 85 LEU A CA 1
ATOM 709 C C . LEU A 1 85 ? -1.696 -4.957 4.152 1 98.44 85 LEU A C 1
ATOM 711 O O . LEU A 1 85 ? -1.058 -5.918 3.729 1 98.44 85 LEU A O 1
ATOM 715 N N . LYS A 1 86 ? -1.977 -4.832 5.402 1 98.31 86 LYS A N 1
ATOM 716 C CA . LYS A 1 86 ? -1.574 -5.828 6.391 1 98.31 86 LYS A CA 1
ATOM 717 C C . LYS A 1 86 ? -2.221 -7.18 6.105 1 98.31 86 LYS A C 1
ATOM 719 O O . LYS A 1 86 ? -1.58 -8.219 6.246 1 98.31 86 LYS A O 1
ATOM 724 N N . SER A 1 87 ? -3.469 -7.117 5.781 1 97.94 87 SER A N 1
ATOM 725 C CA . SER A 1 87 ? -4.18 -8.352 5.469 1 97.94 87 SER A CA 1
ATOM 726 C C . SER A 1 87 ? -3.631 -9 4.203 1 97.94 87 SER A C 1
ATOM 728 O O . SER A 1 87 ? -3.404 -10.219 4.172 1 97.94 87 SER A O 1
ATOM 730 N N . VAL A 1 88 ? -3.441 -8.211 3.168 1 97.62 88 VAL A N 1
ATOM 731 C CA . VAL A 1 88 ? -2.857 -8.711 1.928 1 97.62 88 VAL A CA 1
ATOM 732 C C . VAL A 1 88 ? -1.479 -9.305 2.207 1 97.62 88 VAL A C 1
ATOM 734 O O . VAL A 1 88 ? -1.165 -10.406 1.753 1 97.62 88 VAL A O 1
ATOM 737 N N . ARG A 1 89 ? -0.675 -8.641 2.957 1 97.94 89 ARG A N 1
ATOM 738 C CA . ARG A 1 89 ? 0.643 -9.117 3.365 1 97.94 89 ARG A CA 1
ATOM 739 C C . ARG A 1 89 ? 0.542 -10.453 4.094 1 97.94 89 ARG A C 1
ATOM 741 O O . ARG A 1 89 ? 1.275 -11.391 3.781 1 97.94 89 ARG A O 1
ATOM 748 N N . LYS A 1 90 ? -0.345 -10.555 5.047 1 97.62 90 LYS A N 1
ATOM 749 C CA . LYS A 1 90 ? -0.473 -11.734 5.898 1 97.62 90 LYS A CA 1
ATOM 750 C C . LYS A 1 90 ? -0.959 -12.945 5.102 1 97.62 90 LYS A C 1
ATOM 752 O O . LYS A 1 90 ? -0.361 -14.016 5.164 1 97.62 90 LYS A O 1
ATOM 757 N N . TYR A 1 91 ? -1.992 -12.758 4.34 1 96.38 91 TYR A N 1
ATOM 758 C CA . TYR A 1 91 ? -2.695 -13.906 3.781 1 96.38 91 TYR A CA 1
ATOM 759 C C . TYR A 1 91 ? -2.152 -14.258 2.4 1 96.38 91 TYR A C 1
ATOM 761 O O . TYR A 1 91 ? -2.154 -15.422 2.006 1 96.38 91 TYR A O 1
ATOM 769 N N . MET A 1 92 ? -1.638 -13.227 1.686 1 95.94 92 MET A N 1
ATOM 770 C CA . MET A 1 92 ? -1.043 -13.5 0.381 1 95.94 92 MET A CA 1
ATOM 771 C C . MET A 1 92 ? 0.472 -13.633 0.492 1 95.94 92 MET A C 1
ATOM 773 O O . MET A 1 92 ? 1.157 -13.836 -0.513 1 95.94 92 MET A O 1
ATOM 777 N N . LYS A 1 93 ? 0.995 -13.43 1.655 1 95.69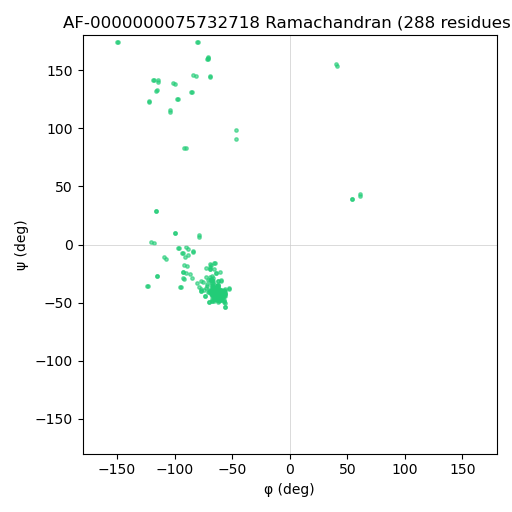 93 LYS A N 1
ATOM 778 C CA . LYS A 1 93 ? 2.404 -13.609 1.992 1 95.69 93 LYS A CA 1
ATOM 779 C C . LYS A 1 93 ? 3.289 -12.68 1.159 1 95.69 93 LYS A C 1
ATOM 781 O O . LYS A 1 93 ? 4.309 -13.117 0.619 1 95.69 93 LYS A O 1
ATOM 786 N N . LEU A 1 94 ? 2.846 -11.5 1.017 1 97.06 94 LEU A N 1
ATOM 787 C CA . LEU A 1 94 ? 3.596 -10.5 0.272 1 97.06 94 LEU A CA 1
ATOM 788 C C . LEU A 1 94 ? 4.535 -9.727 1.194 1 97.06 94 LEU A C 1
ATOM 790 O O . LEU A 1 94 ? 4.246 -8.586 1.564 1 97.06 94 LEU A O 1
ATOM 794 N N . THR A 1 95 ? 5.66 -10.258 1.461 1 96.5 95 THR A N 1
ATOM 795 C CA . THR A 1 95 ? 6.586 -9.688 2.432 1 96.5 95 THR A CA 1
ATOM 796 C C . THR A 1 95 ? 7.168 -8.367 1.917 1 96.5 95 THR A C 1
ATOM 798 O O . THR A 1 95 ? 7.684 -7.566 2.697 1 96.5 95 THR A O 1
ATOM 801 N N . MET A 1 96 ? 7.051 -8.148 0.612 1 94.81 96 MET A N 1
ATOM 802 C CA . MET A 1 96 ? 7.551 -6.902 0.051 1 94.81 96 MET A CA 1
ATOM 803 C C . MET A 1 96 ? 6.758 -5.711 0.581 1 94.81 96 MET A C 1
ATOM 805 O O . MET A 1 96 ? 7.215 -4.57 0.499 1 94.81 96 MET A O 1
ATOM 809 N N . LEU A 1 97 ? 5.594 -5.969 1.167 1 97.88 97 LEU A N 1
ATOM 810 C CA . LEU A 1 97 ? 4.746 -4.898 1.677 1 97.88 97 LEU A CA 1
ATOM 811 C C . LEU A 1 97 ? 5.18 -4.477 3.076 1 97.88 97 LEU A C 1
ATOM 813 O O . LEU A 1 97 ? 4.723 -3.455 3.592 1 97.88 97 LEU A O 1
ATOM 817 N N . ASP A 1 98 ? 6.137 -5.188 3.693 1 97.62 98 ASP A N 1
ATOM 818 C CA . ASP A 1 98 ? 6.559 -4.895 5.059 1 97.62 98 ASP A CA 1
ATOM 819 C C . ASP A 1 98 ? 7.113 -3.475 5.168 1 97.62 98 ASP A C 1
ATOM 821 O O . ASP A 1 98 ? 6.742 -2.725 6.07 1 97.62 98 ASP A O 1
ATOM 825 N N . GLY A 1 99 ? 7.973 -3.137 4.254 1 96.31 99 GLY A N 1
ATOM 826 C CA . GLY A 1 99 ? 8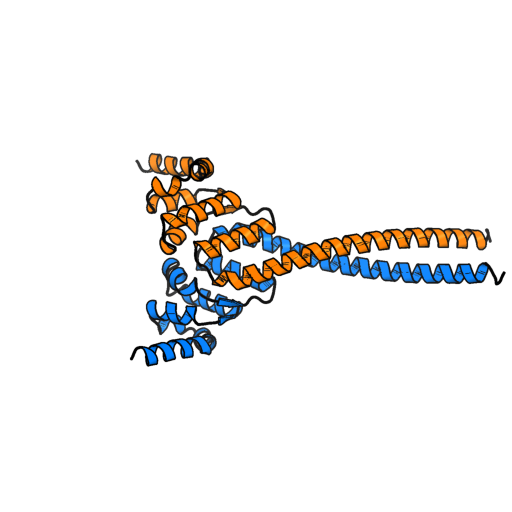.531 -1.796 4.277 1 96.31 99 GLY A CA 1
ATOM 827 C C . GLY A 1 99 ? 7.496 -0.708 4.09 1 96.31 99 GLY A C 1
ATOM 828 O O . GLY A 1 99 ? 7.562 0.342 4.734 1 96.31 99 GLY A O 1
ATOM 829 N N . ILE A 1 100 ? 6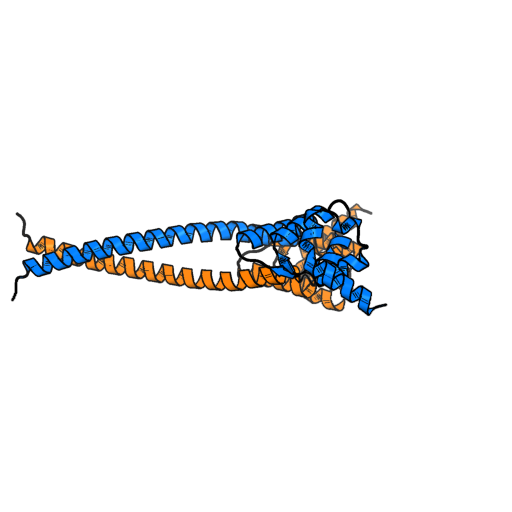.539 -1.005 3.293 1 97.38 100 ILE A N 1
ATOM 830 C CA . ILE A 1 100 ? 5.473 -0.052 2.996 1 97.38 100 ILE A CA 1
ATOM 831 C C . ILE A 1 100 ? 4.586 0.131 4.227 1 97.38 100 ILE A C 1
ATOM 833 O O . ILE A 1 100 ? 4.332 1.26 4.652 1 97.38 100 ILE A O 1
ATOM 837 N N . ILE A 1 101 ? 4.172 -0.962 4.789 1 97.44 101 ILE A N 1
ATOM 838 C CA . ILE A 1 101 ? 3.307 -0.943 5.965 1 97.44 101 ILE A CA 1
ATOM 839 C C . ILE A 1 101 ? 4.012 -0.227 7.113 1 97.44 101 ILE A C 1
ATOM 841 O O . ILE A 1 101 ? 3.412 0.61 7.793 1 97.44 101 ILE A O 1
ATOM 845 N N . GLY A 1 102 ? 5.281 -0.506 7.289 1 96.12 102 GLY A N 1
ATOM 846 C CA . GLY A 1 102 ? 6.043 0.163 8.328 1 96.12 102 GLY A CA 1
ATOM 847 C C . GLY A 1 102 ? 6.109 1.668 8.148 1 96.12 102 GLY A C 1
ATOM 848 O O . GLY A 1 102 ? 5.906 2.422 9.102 1 96.12 102 GLY A O 1
ATOM 849 N N . PHE A 1 103 ? 6.336 2.064 7.035 1 95.56 103 PHE A N 1
ATOM 850 C CA . PHE A 1 103 ? 6.418 3.49 6.742 1 95.56 103 PHE A CA 1
ATOM 851 C C . PHE A 1 103 ? 5.074 4.168 6.977 1 95.56 103 PHE A C 1
ATOM 853 O O . PHE A 1 103 ? 5.012 5.242 7.582 1 95.56 103 PHE A O 1
ATOM 860 N N . LEU A 1 104 ? 4.012 3.527 6.453 1 95.38 104 LEU A N 1
ATOM 861 C CA . LEU A 1 104 ? 2.684 4.125 6.551 1 95.38 104 LEU A CA 1
ATOM 862 C C . LEU A 1 104 ? 2.211 4.164 8 1 95.38 104 LEU A C 1
ATOM 864 O O . LEU A 1 104 ? 1.534 5.109 8.414 1 95.38 104 LEU A O 1
ATOM 868 N N . ASP A 1 105 ? 2.605 3.184 8.773 1 93.75 105 ASP A N 1
ATOM 869 C CA . ASP A 1 105 ? 2.289 3.188 10.203 1 93.75 105 ASP A CA 1
ATOM 870 C C . ASP A 1 105 ? 2.91 4.395 10.898 1 93.75 105 ASP A C 1
ATOM 872 O O . ASP A 1 105 ? 2.25 5.066 11.695 1 93.75 105 ASP A O 1
ATOM 876 N N . GLU A 1 106 ? 4.105 4.715 10.547 1 90.06 106 GLU A N 1
ATOM 877 C CA . GLU A 1 106 ? 4.809 5.867 11.102 1 90.06 106 GLU A CA 1
ATOM 878 C C . GLU A 1 106 ? 4.199 7.176 10.609 1 90.06 106 GLU A C 1
ATOM 880 O O . GLU A 1 106 ? 4.039 8.125 11.383 1 90.06 106 GLU A O 1
ATOM 885 N N . THR A 1 107 ? 3.863 7.176 9.375 1 87.5 107 THR A N 1
ATOM 886 C CA . THR A 1 107 ? 3.275 8.367 8.773 1 87.5 107 THR A CA 1
ATOM 887 C C . THR A 1 107 ? 1.925 8.688 9.406 1 87.5 107 THR A C 1
ATOM 889 O O . THR A 1 107 ? 1.582 9.852 9.594 1 87.5 107 THR A O 1
ATOM 892 N N . ASP A 1 108 ? 1.127 7.66 9.602 1 85.5 108 ASP A N 1
ATOM 893 C CA . ASP A 1 108 ? -0.162 7.844 10.258 1 85.5 108 ASP A CA 1
ATOM 894 C C . ASP A 1 108 ? 0.004 8.57 11.594 1 85.5 108 ASP A C 1
ATOM 896 O O . ASP A 1 108 ? -0.766 9.477 11.914 1 85.5 108 ASP A O 1
ATOM 900 N N . LYS A 1 109 ? 1.019 8.242 12.242 1 84.19 109 LYS A N 1
ATOM 901 C CA . LYS A 1 109 ? 1.323 8.875 13.523 1 84.19 109 LYS A CA 1
ATOM 902 C C . LYS A 1 109 ? 1.709 10.344 13.336 1 84.19 109 LYS A C 1
ATOM 904 O O . LYS A 1 109 ? 1.248 11.211 14.078 1 84.19 109 LYS A O 1
ATOM 909 N N . ILE A 1 110 ? 2.473 10.633 12.367 1 79.38 110 ILE A N 1
ATOM 910 C CA . ILE A 1 110 ? 2.959 11.977 12.078 1 79.38 110 ILE A CA 1
ATOM 911 C C . ILE A 1 110 ? 1.79 12.875 11.664 1 79.38 110 ILE A C 1
ATOM 913 O O . ILE A 1 110 ? 1.688 14.016 12.109 1 79.38 110 ILE A O 1
ATOM 917 N N . ILE A 1 111 ? 0.925 12.297 10.812 1 78.94 111 ILE A N 1
ATOM 918 C CA . ILE A 1 111 ? -0.225 13.062 10.344 1 78.94 111 ILE A CA 1
ATOM 919 C C . ILE A 1 111 ? -1.124 13.414 11.523 1 78.94 111 ILE A C 1
ATOM 921 O O . ILE A 1 111 ? -1.573 14.555 11.648 1 78.94 111 ILE A O 1
ATOM 925 N N . SER A 1 112 ? -1.333 12.508 12.336 1 79.62 112 SER A N 1
ATOM 926 C CA . SER A 1 112 ? -2.16 12.75 13.516 1 79.62 112 SER A CA 1
ATOM 927 C C . SER A 1 112 ? -1.55 13.82 14.406 1 79.62 112 SER A C 1
ATOM 929 O O . SER A 1 112 ? -2.252 14.727 14.875 1 79.62 112 SER A O 1
ATOM 931 N N . GLU A 1 113 ? -0.303 13.836 14.633 1 80.81 113 GLU A N 1
ATOM 932 C CA . GLU A 1 113 ? 0.401 14.82 15.453 1 80.81 113 GLU A CA 1
ATOM 933 C C . GLU A 1 113 ? 0.393 16.203 14.797 1 80.81 113 GLU A C 1
ATOM 935 O O . GLU A 1 113 ? 0.255 17.219 15.484 1 80.81 113 GLU A O 1
ATOM 940 N N . SER A 1 114 ? 0.554 16.188 13.531 1 74.5 114 SER A N 1
ATOM 941 C CA . SER A 1 114 ? 0.539 17.453 12.797 1 74.5 114 SER A CA 1
ATOM 942 C C . SER A 1 114 ? -0.825 18.125 12.891 1 74.5 114 SER A C 1
ATOM 944 O O . SER A 1 114 ? -0.911 19.344 13.031 1 74.5 114 SER A O 1
ATOM 946 N N . THR A 1 115 ? -1.808 17.297 12.742 1 79.5 115 THR A N 1
ATOM 947 C CA . THR A 1 115 ? -3.156 17.844 12.836 1 79.5 115 THR A CA 1
ATOM 948 C C . THR A 1 115 ? -3.369 18.516 14.195 1 79.5 115 THR A C 1
ATOM 950 O O . THR A 1 115 ? -3.912 19.609 14.266 1 79.5 115 THR A O 1
ATOM 953 N N . VAL A 1 116 ? -2.879 17.891 15.188 1 82.81 116 VAL A N 1
ATOM 954 C CA . VAL A 1 116 ? -2.973 18.438 16.531 1 82.81 116 VAL A CA 1
ATOM 955 C C . VAL A 1 116 ? -2.17 19.734 16.609 1 82.81 116 VAL A C 1
ATOM 957 O O . VAL A 1 116 ? -2.635 20.734 17.188 1 82.81 116 VAL A O 1
ATOM 960 N N . LYS A 1 117 ? -1.061 19.734 16.031 1 82.88 117 LYS A N 1
ATOM 961 C CA . LYS A 1 117 ? -0.201 20.906 16.047 1 82.88 117 LYS A CA 1
ATOM 962 C C . LYS A 1 117 ? -0.858 22.078 15.305 1 82.88 117 LYS A C 1
ATOM 964 O O . LYS A 1 117 ? -0.81 23.219 15.766 1 82.88 117 LYS A O 1
ATOM 969 N N . ILE A 1 118 ? -1.437 21.844 14.227 1 82.31 118 ILE A N 1
ATOM 970 C CA . ILE A 1 118 ? -2.117 22.875 13.445 1 82.31 118 ILE A CA 1
ATOM 971 C C . ILE A 1 118 ? -3.254 23.484 14.266 1 82.31 118 ILE A C 1
ATOM 973 O O . ILE A 1 118 ? -3.418 24.703 14.297 1 82.31 118 ILE A O 1
ATOM 977 N N . GLN A 1 119 ? -3.918 22.547 14.875 1 87.88 119 GLN A N 1
ATOM 978 C CA . GLN A 1 119 ? -5.02 23.016 15.703 1 87.88 119 GLN A CA 1
ATOM 979 C C . GLN A 1 119 ? -4.512 23.906 16.844 1 87.88 119 GLN A C 1
ATOM 981 O O . GLN A 1 119 ? -5.094 24.953 17.125 1 87.88 119 GLN A O 1
ATOM 986 N N . LYS A 1 120 ? -3.43 23.547 17.438 1 89 120 LYS A N 1
ATOM 987 C CA . LYS A 1 120 ? -2.84 24.328 18.516 1 89 120 LYS A CA 1
ATOM 988 C C . LYS A 1 120 ? -2.342 25.688 18.016 1 89 120 LYS A C 1
ATOM 990 O O . LYS A 1 120 ? -2.562 26.703 18.672 1 89 120 LYS A O 1
ATOM 995 N N . LEU A 1 121 ? -1.688 25.703 16.922 1 86 121 LEU A N 1
ATOM 996 C CA . LEU A 1 121 ? -1.17 26.922 16.344 1 86 121 LEU A CA 1
ATOM 997 C C . LEU A 1 121 ? -2.309 27.875 15.961 1 86 121 LEU A C 1
ATOM 999 O O . LEU A 1 121 ? -2.221 29.078 16.188 1 86 121 LEU A O 1
ATOM 1003 N N . GLN A 1 122 ? -3.322 27.297 15.391 1 89 122 GLN A N 1
ATOM 1004 C CA . GLN A 1 122 ? -4.48 28.094 15.023 1 89 122 GLN A CA 1
ATOM 1005 C C . GLN A 1 122 ? -5.121 28.734 16.25 1 89 122 GLN A C 1
ATOM 1007 O O . GLN A 1 122 ? -5.516 29.906 16.219 1 89 122 GLN A O 1
ATOM 1012 N N . ALA A 1 123 ? -5.223 27.984 17.297 1 90.5 123 ALA A N 1
ATOM 1013 C CA . ALA A 1 123 ? -5.773 28.5 18.547 1 90.5 123 ALA A CA 1
ATOM 1014 C C . ALA A 1 123 ? -4.895 29.609 19.125 1 90.5 123 ALA A C 1
ATOM 1016 O O . ALA A 1 123 ? -5.402 30.641 19.578 1 90.5 123 ALA A O 1
ATOM 1017 N N . GLU A 1 124 ? -3.592 29.375 19.156 1 89.88 124 GLU A N 1
ATOM 1018 C CA . GLU A 1 124 ? -2.646 30.391 19.625 1 89.88 124 GLU A CA 1
ATOM 1019 C C . GLU A 1 124 ? -2.721 31.656 18.781 1 89.88 124 GLU A C 1
ATOM 1021 O O . GLU A 1 124 ? -2.713 32.781 19.312 1 89.88 124 GLU A O 1
ATOM 1026 N N . LEU A 1 125 ? -2.832 31.469 17.469 1 89.44 125 LEU A N 1
ATOM 1027 C CA . LEU A 1 125 ? -2.949 32.594 16.547 1 89.44 125 LEU A CA 1
ATOM 1028 C C . LEU A 1 125 ? -4.199 33.406 16.844 1 89.44 125 LEU A C 1
ATOM 1030 O O . LEU A 1 125 ? -4.141 34.656 16.922 1 89.44 125 LEU A O 1
ATOM 1034 N N . ASN A 1 126 ? -5.27 32.719 17 1 88.44 126 ASN A N 1
ATOM 1035 C CA . ASN A 1 126 ? -6.52 33.406 17.328 1 88.44 126 ASN A CA 1
ATOM 1036 C C . ASN A 1 126 ? -6.41 34.188 18.641 1 88.44 126 ASN A C 1
ATOM 1038 O O . ASN A 1 126 ? -6.883 35.312 18.75 1 88.44 126 ASN A O 1
ATOM 1042 N N . SER A 1 127 ? -5.738 33.625 19.625 1 90.44 127 SER A N 1
ATOM 1043 C CA . SER A 1 127 ? -5.57 34.25 20.938 1 90.44 127 SER A CA 1
ATOM 1044 C C . SER A 1 127 ? -4.707 35.5 20.844 1 90.44 127 SER A C 1
ATOM 1046 O O . SER A 1 127 ? -5.059 36.562 21.406 1 90.44 127 SER A O 1
ATOM 1048 N N . ILE A 1 128 ? -3.662 35.438 20.125 1 88.38 128 ILE A N 1
ATOM 1049 C CA . ILE A 1 128 ? -2.734 36.562 20.031 1 88.38 128 ILE A CA 1
ATOM 1050 C C . ILE A 1 128 ? -3.365 37.688 19.203 1 88.38 128 ILE A C 1
ATOM 1052 O O . ILE A 1 128 ? -3.15 38.844 19.484 1 88.38 128 ILE A O 1
ATOM 1056 N N . GLN A 1 129 ? -4.133 37.281 18.234 1 89.12 129 GLN A N 1
ATOM 1057 C CA . GLN A 1 129 ? -4.844 38.281 17.438 1 89.12 129 GLN A CA 1
ATOM 1058 C C . GLN A 1 129 ? -5.836 39.062 18.297 1 89.12 129 GLN A C 1
ATOM 1060 O O . GLN A 1 129 ? -5.938 40.281 18.172 1 89.12 129 GLN A O 1
ATOM 1065 N N . LYS A 1 130 ? -6.535 38.312 19.125 1 90.56 130 LYS A N 1
ATOM 1066 C CA . LYS A 1 130 ? -7.48 38.969 20.031 1 90.56 130 LYS A CA 1
ATOM 1067 C C . LYS A 1 130 ? -6.758 39.875 21.016 1 90.56 130 LYS A C 1
ATOM 1069 O O . LYS A 1 130 ? -7.215 40.969 21.281 1 90.56 130 LYS A O 1
ATOM 1074 N N . ALA A 1 131 ? -5.656 39.5 21.531 1 86.56 131 ALA A N 1
ATOM 1075 C CA . ALA A 1 131 ? -4.863 40.281 22.453 1 86.56 131 ALA A CA 1
ATOM 1076 C C . ALA A 1 131 ? -4.312 41.531 21.766 1 86.56 131 ALA A C 1
ATOM 1078 O O . ALA A 1 131 ? -4.301 42.625 22.344 1 86.56 131 ALA A O 1
ATOM 1079 N N . LYS A 1 132 ? -3.912 41.344 20.609 1 87.56 132 LYS A N 1
ATOM 1080 C CA . LYS A 1 132 ? -3.395 42.469 19.844 1 87.56 132 LYS A CA 1
ATOM 1081 C C . LYS A 1 132 ? -4.48 43.531 19.609 1 87.56 132 LYS A C 1
ATOM 1083 O O . LYS A 1 132 ? -4.23 44.719 19.719 1 87.56 132 LYS A O 1
ATOM 1088 N N . GLN A 1 133 ? -5.629 43.031 19.219 1 87.81 133 GLN A N 1
ATOM 1089 C CA . GLN A 1 133 ? -6.746 43.938 19 1 87.81 133 GLN A CA 1
ATOM 1090 C C . GLN A 1 133 ? -7.062 44.75 20.25 1 87.81 133 GLN A C 1
ATOM 1092 O O . GLN A 1 133 ? -7.355 45.969 20.156 1 87.81 133 GLN A O 1
ATOM 1097 N N . LYS A 1 134 ? -6.996 44.156 21.344 1 86.62 134 LYS A N 1
ATOM 1098 C CA . LYS A 1 134 ? -7.234 44.844 22.609 1 86.62 134 LYS A CA 1
ATOM 1099 C C . LYS A 1 134 ? -6.184 45.906 22.859 1 86.62 134 LYS A C 1
ATOM 1101 O O . LYS A 1 134 ? -6.516 47.031 23.25 1 86.62 134 LYS A O 1
ATOM 1106 N N . SER A 1 135 ? -4.965 45.656 22.594 1 81.81 135 SER A N 1
ATOM 1107 C CA . SER A 1 135 ? -3.871 46.594 22.766 1 81.81 135 SER A CA 1
ATOM 1108 C C . SER A 1 135 ? -3.998 47.75 21.797 1 81.81 135 SER A C 1
ATOM 1110 O O . SER A 1 135 ? -3.758 48.906 22.156 1 81.81 135 SER A O 1
ATOM 1112 N N . ASP A 1 136 ? -4.402 47.438 20.641 1 83.62 136 ASP A N 1
ATOM 1113 C CA . ASP A 1 136 ? -4.582 48.469 19.625 1 83.62 136 ASP A CA 1
ATOM 1114 C C . ASP A 1 136 ? -5.715 49.406 20 1 83.62 136 ASP A C 1
ATOM 1116 O O . ASP A 1 136 ? -5.594 50.625 19.828 1 83.62 136 ASP A O 1
ATOM 1120 N N . ASN A 1 137 ? -6.746 48.875 20.516 1 84.06 137 ASN A N 1
ATOM 1121 C CA . ASN A 1 137 ? -7.871 49.688 20.969 1 84.06 137 ASN A CA 1
ATOM 1122 C C . ASN A 1 137 ? -7.48 50.594 22.141 1 84.06 137 ASN A C 1
ATOM 1124 O O . ASN A 1 137 ? -7.852 51.75 22.172 1 84.06 137 ASN A O 1
ATOM 1128 N N . GLU A 1 138 ? -6.711 50.094 23.016 1 86.38 138 GLU A N 1
ATOM 1129 C CA . GLU A 1 138 ? -6.242 50.875 24.156 1 86.38 138 GLU A CA 1
ATOM 1130 C C . GLU A 1 138 ? -5.297 52 23.703 1 86.38 138 GLU A C 1
ATOM 1132 O O . GLU A 1 138 ? -5.383 53.125 24.203 1 86.38 138 GLU A O 1
ATOM 1137 N N . LEU A 1 139 ? -4.543 51.688 22.766 1 83.62 139 LEU A N 1
ATOM 1138 C CA . LEU A 1 139 ? -3.607 52.656 22.203 1 83.62 139 LEU A CA 1
ATOM 1139 C C . LEU A 1 139 ? -4.352 53.781 21.5 1 83.62 139 LEU A C 1
ATOM 1141 O O . LEU A 1 139 ? -4 54.938 21.641 1 83.62 139 LEU A O 1
ATOM 1145 N N . GLN A 1 140 ? -5.363 53.375 20.781 1 85.94 140 GLN A N 1
ATOM 1146 C CA . GLN A 1 140 ? -6.18 54.344 20.078 1 85.94 140 GLN A CA 1
ATOM 1147 C C . GLN A 1 140 ? -6.891 55.281 21.078 1 85.94 140 GLN A C 1
ATOM 1149 O O . GLN A 1 140 ? -6.988 56.469 20.844 1 85.94 140 GLN A O 1
ATOM 1154 N N . PHE A 1 141 ? -7.328 54.688 22.141 1 86.12 141 PHE A N 1
ATOM 1155 C CA . PHE A 1 141 ? -8 55.469 23.188 1 86.12 141 PHE A CA 1
ATOM 1156 C C . PHE A 1 141 ? -7.043 56.438 23.828 1 86.12 141 PHE A C 1
ATOM 1158 O O . PHE A 1 141 ? -7.402 57.594 24.047 1 86.12 141 PHE A O 1
ATOM 1165 N N . LEU A 1 142 ? -5.781 56.125 24.078 1 83.94 142 LEU A N 1
ATOM 1166 C CA . LEU A 1 142 ? -4.797 56.938 24.766 1 83.94 142 LEU A CA 1
ATOM 1167 C C . LEU A 1 142 ? -4.273 58.031 23.844 1 83.94 142 LEU A C 1
ATOM 1169 O O . LEU A 1 142 ? -3.914 59.125 24.312 1 83.94 142 LEU A O 1
ATOM 1173 N N . LYS A 1 143 ? -4.223 57.781 22.641 1 83.25 143 LYS A N 1
ATOM 1174 C CA . LYS A 1 143 ? -3.738 58.75 21.688 1 83.25 143 LYS A CA 1
ATOM 1175 C C . LYS A 1 143 ? -4.812 59.812 21.375 1 83.25 143 LYS A C 1
ATOM 1177 O O . LYS A 1 143 ? -4.504 60.906 20.891 1 83.25 143 LYS A O 1
ATOM 1182 N N . GLY A 1 144 ? -5.961 59.844 22.047 1 67.25 144 GLY A N 1
ATOM 1183 C CA . GLY A 1 144 ? -7.035 60.812 21.906 1 67.25 144 GLY A CA 1
ATOM 1184 C C . GLY A 1 144 ? -7.328 61.188 20.469 1 67.25 144 GLY A C 1
ATOM 1185 O O . GLY A 1 144 ? -6.676 60.656 19.547 1 67.25 144 GLY A O 1
ATOM 1186 N N . PRO A 1 145 ? -8.664 61.656 20.094 1 66.31 145 PRO A N 1
ATOM 1187 C CA . PRO A 1 145 ? -8.875 62.312 18.797 1 66.31 145 PRO A CA 1
ATOM 1188 C C . PRO A 1 145 ? -7.828 63.375 18.5 1 66.31 145 PRO A C 1
ATOM 1190 O O . PRO A 1 145 ? -7.527 64.188 19.359 1 66.31 145 PRO A O 1
ATOM 1193 N N . LEU A 1 146 ? -6.852 63.281 17.828 1 43.69 146 LEU A N 1
ATOM 1194 C CA . LEU A 1 146 ? -6.207 64.5 17.391 1 43.69 146 LEU A CA 1
ATOM 1195 C C . LEU A 1 146 ? -7.219 65.438 16.734 1 43.69 146 LEU A C 1
ATOM 1197 O O . LEU A 1 146 ? -8.016 65.062 15.898 1 43.69 146 LEU A O 1
ATOM 1201 N N . MET B 1 1 ? 27.266 -30.625 -1.147 1 41.28 1 MET B N 1
ATOM 1202 C CA . MET B 1 1 ? 26.969 -29.859 -2.352 1 41.28 1 MET B CA 1
ATOM 1203 C C . MET B 1 1 ? 26.016 -28.719 -2.049 1 41.28 1 MET B C 1
ATOM 1205 O O . MET B 1 1 ? 25.812 -27.828 -2.883 1 41.28 1 MET B O 1
ATOM 1209 N N . SER B 1 2 ? 25.188 -28.969 -0.946 1 50.12 2 SER B N 1
ATOM 1210 C CA . SER B 1 2 ? 24.109 -28.094 -0.527 1 50.12 2 SER B CA 1
ATOM 1211 C C . SER B 1 2 ? 24.641 -26.781 0.049 1 50.12 2 SER B C 1
ATOM 1213 O O . SER B 1 2 ? 24.094 -25.703 -0.21 1 50.12 2 SER B O 1
ATOM 1215 N N . HIS B 1 3 ? 25.875 -26.969 0.58 1 53.94 3 HIS B N 1
ATOM 1216 C CA . HIS B 1 3 ? 26.422 -25.781 1.227 1 53.94 3 HIS B CA 1
ATOM 1217 C C . HIS B 1 3 ? 26.984 -24.797 0.199 1 53.94 3 HIS B C 1
ATOM 1219 O O . HIS B 1 3 ? 26.844 -23.578 0.347 1 53.94 3 HIS B O 1
ATOM 1225 N N . LYS B 1 4 ? 27.578 -25.328 -0.832 1 59.59 4 LYS B N 1
ATOM 1226 C CA . LYS B 1 4 ? 28.141 -24.453 -1.857 1 59.59 4 LYS B CA 1
ATOM 1227 C C . LYS B 1 4 ? 27.047 -23.734 -2.633 1 59.59 4 LYS B C 1
ATOM 1229 O O . LYS B 1 4 ? 27.203 -22.562 -2.994 1 59.59 4 LYS B O 1
ATOM 1234 N N . LEU B 1 5 ? 25.938 -24.438 -2.777 1 67.06 5 LEU B N 1
ATOM 1235 C CA . LEU B 1 5 ? 24.812 -23.859 -3.492 1 67.06 5 LEU B CA 1
ATOM 1236 C C . LEU B 1 5 ? 24.172 -22.734 -2.676 1 67.06 5 LEU B C 1
ATOM 1238 O O . LEU B 1 5 ? 23.828 -21.672 -3.219 1 67.06 5 LEU B O 1
ATOM 1242 N N . ILE B 1 6 ? 24.109 -23 -1.352 1 66 6 ILE B N 1
ATOM 1243 C CA . ILE B 1 6 ? 23.547 -22 -0.446 1 66 6 ILE B CA 1
ATOM 1244 C C . ILE B 1 6 ? 24.469 -20.781 -0.407 1 66 6 ILE B C 1
ATOM 1246 O O . ILE B 1 6 ? 24 -19.641 -0.556 1 66 6 ILE B O 1
ATOM 1250 N N . GLN B 1 7 ? 25.672 -21.141 -0.37 1 73.62 7 GLN B N 1
ATOM 1251 C CA . GLN B 1 7 ? 26.641 -20.047 -0.336 1 73.62 7 GLN B CA 1
ATOM 1252 C C . GLN B 1 7 ? 26.594 -19.25 -1.63 1 73.62 7 GLN B C 1
ATOM 1254 O O . GLN B 1 7 ? 26.672 -18.016 -1.602 1 73.62 7 GLN B O 1
ATOM 1259 N N . ASN B 1 8 ? 26.078 -19.906 -2.602 1 88.31 8 ASN B N 1
ATOM 1260 C CA . ASN B 1 8 ? 26.031 -19.203 -3.883 1 88.31 8 ASN B CA 1
ATOM 1261 C C . ASN B 1 8 ? 24.797 -18.328 -3.998 1 88.31 8 ASN B C 1
ATOM 1263 O O . ASN B 1 8 ? 24.875 -17.203 -4.488 1 88.31 8 ASN B O 1
ATOM 1267 N N . TYR B 1 9 ? 23.75 -18.75 -3.305 1 91.06 9 TYR B N 1
ATOM 1268 C CA . TYR B 1 9 ? 22.547 -17.922 -3.367 1 91.06 9 TYR B CA 1
ATOM 1269 C C . TYR B 1 9 ? 22.719 -16.656 -2.535 1 91.06 9 TYR B C 1
ATOM 1271 O O . TYR B 1 9 ? 22.281 -15.57 -2.938 1 91.06 9 TYR B O 1
ATOM 1279 N N . GLU B 1 10 ? 23.391 -16.891 -1.369 1 92.94 10 GLU B N 1
ATOM 1280 C CA . GLU B 1 10 ? 23.641 -15.742 -0.489 1 92.94 10 GLU B CA 1
ATOM 1281 C C . GLU B 1 10 ? 24.547 -14.711 -1.157 1 92.94 10 GLU B C 1
ATOM 1283 O O . GLU B 1 10 ? 24.312 -13.508 -1.044 1 92.94 10 GLU B O 1
ATOM 1288 N N . TYR B 1 11 ? 25.5 -15.266 -1.77 1 92.94 11 TYR B N 1
ATOM 1289 C CA . TYR B 1 11 ? 26.406 -14.375 -2.49 1 92.94 11 TYR B CA 1
ATOM 1290 C C . TYR B 1 11 ? 25.656 -13.625 -3.594 1 92.94 11 TYR B C 1
ATOM 1292 O O . TYR B 1 11 ? 25.781 -12.406 -3.715 1 92.94 11 TYR B O 1
ATOM 1300 N N . ILE B 1 12 ? 24.906 -14.312 -4.418 1 92.75 12 ILE B N 1
ATOM 1301 C CA . ILE B 1 12 ? 24.156 -13.703 -5.512 1 92.75 12 ILE B CA 1
ATOM 1302 C C . ILE B 1 12 ? 23.188 -12.672 -4.961 1 92.75 12 ILE B C 1
ATOM 1304 O O . ILE B 1 12 ? 23.062 -11.57 -5.496 1 92.75 12 ILE B O 1
ATOM 1308 N N . ALA B 1 13 ? 22.531 -13.039 -3.875 1 94.06 13 ALA B N 1
ATOM 1309 C CA . ALA B 1 13 ? 21.562 -12.148 -3.244 1 94.06 13 ALA B CA 1
ATOM 1310 C C . ALA B 1 13 ? 22.234 -10.859 -2.768 1 94.06 13 ALA B C 1
ATOM 1312 O O . ALA B 1 13 ? 21.656 -9.773 -2.889 1 94.06 13 ALA B O 1
ATOM 1313 N N . ALA B 1 14 ? 23.438 -11 -2.258 1 92.69 14 ALA B N 1
ATOM 1314 C CA . ALA B 1 14 ? 24.172 -9.844 -1.755 1 92.69 14 ALA B CA 1
ATOM 1315 C C . ALA B 1 14 ? 24.594 -8.922 -2.896 1 92.69 14 ALA B C 1
ATOM 1317 O O . ALA B 1 14 ? 24.844 -7.734 -2.684 1 92.69 14 ALA B O 1
ATOM 1318 N N . HIS B 1 15 ? 24.641 -9.438 -4.066 1 92.25 15 HIS B N 1
ATOM 1319 C CA . HIS B 1 15 ? 25.047 -8.664 -5.234 1 92.25 15 HIS B CA 1
ATOM 1320 C C . HIS B 1 15 ? 23.906 -8.547 -6.242 1 92.25 15 HIS B C 1
ATOM 1322 O O . HIS B 1 15 ? 24.156 -8.461 -7.449 1 92.25 15 HIS B O 1
ATOM 1328 N N . ILE B 1 16 ? 22.75 -8.578 -5.789 1 92.38 16 ILE B N 1
ATOM 1329 C CA . ILE B 1 16 ? 21.578 -8.656 -6.641 1 92.38 16 ILE B CA 1
ATOM 1330 C C . ILE B 1 16 ? 21.5 -7.418 -7.535 1 92.38 16 ILE B C 1
ATOM 1332 O O . ILE B 1 16 ? 21.031 -7.492 -8.672 1 92.38 16 ILE B O 1
ATOM 1336 N N . LYS B 1 17 ? 21.953 -6.328 -7.078 1 92.94 17 LYS B N 1
ATOM 1337 C CA . LYS B 1 17 ? 21.922 -5.066 -7.82 1 92.94 17 LYS B CA 1
ATOM 1338 C C . LYS B 1 17 ? 22.688 -5.188 -9.141 1 92.94 17 LYS B C 1
ATOM 1340 O O . LYS B 1 17 ? 22.25 -4.652 -10.164 1 92.94 17 LYS B O 1
ATOM 1345 N N . ASP B 1 18 ? 23.781 -5.852 -9.109 1 92.06 18 ASP B N 1
ATOM 1346 C CA . ASP B 1 18 ? 24.594 -6.043 -10.32 1 92.06 18 ASP B CA 1
ATOM 1347 C C . ASP B 1 18 ? 23.812 -6.832 -11.375 1 92.06 18 ASP B C 1
ATOM 1349 O O . ASP B 1 18 ? 23.844 -6.488 -12.555 1 92.06 18 ASP B O 1
ATOM 1353 N N . TYR B 1 19 ? 23.141 -7.832 -10.938 1 90.25 19 TYR B N 1
ATOM 1354 C CA . TYR B 1 19 ? 22.359 -8.664 -11.844 1 90.25 19 TYR B CA 1
ATOM 1355 C C . TYR B 1 19 ? 21.172 -7.891 -12.414 1 90.25 19 TYR B C 1
ATOM 1357 O O . TYR B 1 19 ? 20.797 -8.086 -13.57 1 90.25 19 TYR B O 1
ATOM 1365 N N . ILE B 1 20 ? 20.578 -7.012 -11.617 1 92.69 20 ILE B N 1
ATOM 1366 C CA . ILE B 1 20 ? 19.469 -6.188 -12.062 1 92.69 20 ILE B CA 1
ATOM 1367 C C . ILE B 1 20 ? 19.953 -5.168 -13.094 1 92.69 20 ILE B C 1
ATOM 1369 O O . ILE B 1 20 ? 19.312 -4.957 -14.125 1 92.69 20 ILE B O 1
ATOM 1373 N N . GLN B 1 21 ? 21.062 -4.617 -12.914 1 93.12 21 GLN B N 1
ATOM 1374 C CA . GLN B 1 21 ? 21.625 -3.615 -13.812 1 93.12 21 GLN B CA 1
ATOM 1375 C C . GLN B 1 21 ? 21.984 -4.227 -15.164 1 93.12 21 GLN B C 1
ATOM 1377 O O . GLN B 1 21 ? 21.828 -3.584 -16.203 1 93.12 21 GLN B O 1
ATOM 1382 N N . GLU B 1 22 ? 22.328 -5.43 -15.148 1 90.31 22 GLU B N 1
ATOM 1383 C CA . GLU B 1 22 ? 22.734 -6.102 -16.375 1 90.31 22 GLU B CA 1
ATOM 1384 C C . GLU B 1 22 ? 21.531 -6.723 -17.094 1 90.31 22 GLU B C 1
ATOM 1386 O O . GLU B 1 22 ? 21.656 -7.227 -18.203 1 90.31 22 GLU B O 1
ATOM 1391 N N . GLU B 1 23 ? 20.312 -6.605 -16.422 1 87.44 23 GLU B N 1
ATOM 1392 C CA . GLU B 1 23 ? 19.062 -7.117 -16.969 1 87.44 23 GLU B CA 1
ATOM 1393 C C . GLU B 1 23 ? 19.172 -8.594 -17.328 1 87.44 23 GLU B C 1
ATOM 1395 O O . GLU B 1 23 ? 18.656 -9.031 -18.375 1 87.44 23 GLU B O 1
ATOM 1400 N N . LYS B 1 24 ? 19.875 -9.43 -16.5 1 83.31 24 LYS B N 1
ATOM 1401 C CA . LYS B 1 24 ? 20.188 -10.812 -16.812 1 83.31 24 LYS B CA 1
ATOM 1402 C C . LYS B 1 24 ? 19.609 -11.773 -15.781 1 83.31 24 LYS B C 1
ATOM 1404 O O . LYS B 1 24 ? 19.734 -12.992 -15.906 1 83.31 24 LYS B O 1
ATOM 1409 N N . LEU B 1 25 ? 18.906 -11.266 -14.812 1 90.31 25 LEU B N 1
ATOM 1410 C CA . LEU B 1 25 ? 18.547 -12.078 -13.656 1 90.31 25 LEU B CA 1
ATOM 1411 C C . LEU B 1 25 ? 17.594 -13.203 -14.062 1 90.31 25 LEU B C 1
ATOM 1413 O O . LEU B 1 25 ? 17.812 -14.367 -13.727 1 90.31 25 LEU B O 1
ATOM 1417 N N . PHE B 1 26 ? 16.625 -12.938 -14.883 1 87.5 26 PHE B N 1
ATOM 1418 C CA . PHE B 1 26 ? 15.578 -13.898 -15.18 1 87.5 26 PHE B CA 1
ATOM 1419 C C . PHE B 1 26 ? 15.977 -14.797 -16.344 1 87.5 26 PHE B C 1
ATOM 1421 O O . PHE B 1 26 ? 15.367 -15.836 -16.578 1 87.5 26 PHE B O 1
ATOM 1428 N N . ASP B 1 27 ? 17.109 -14.43 -17 1 84.75 27 ASP B N 1
ATOM 1429 C CA . ASP B 1 27 ? 17.625 -15.242 -18.094 1 84.75 27 ASP B CA 1
ATOM 1430 C C . ASP B 1 27 ? 18.609 -16.297 -17.562 1 84.75 27 ASP B C 1
ATOM 1432 O O . ASP B 1 27 ? 18.766 -17.359 -18.172 1 84.75 27 ASP B O 1
ATOM 1436 N N . ILE B 1 28 ? 19.125 -16 -16.516 1 87.31 28 ILE B N 1
ATOM 1437 C CA . ILE B 1 28 ? 20.25 -16.797 -16 1 87.31 28 ILE B CA 1
ATOM 1438 C C . ILE B 1 28 ? 19.719 -17.844 -15.031 1 87.31 28 ILE B C 1
ATOM 1440 O O . ILE B 1 28 ? 20.266 -18.953 -14.953 1 87.31 28 ILE B O 1
ATOM 1444 N N . PHE B 1 29 ? 18.703 -17.562 -14.234 1 89.12 29 PHE B N 1
ATOM 1445 C CA . PHE B 1 29 ? 18.312 -18.453 -13.141 1 89.12 29 PHE B CA 1
ATOM 1446 C C . PHE B 1 29 ? 16.938 -19.047 -13.383 1 89.12 29 PHE B C 1
ATOM 1448 O O . PHE B 1 29 ? 16.047 -18.375 -13.914 1 89.12 29 PHE B O 1
ATOM 1455 N N . GLU B 1 30 ? 16.828 -20.344 -12.992 1 89.62 30 GLU B N 1
ATOM 1456 C CA . GLU B 1 30 ? 15.523 -20.984 -12.992 1 89.62 30 GLU B CA 1
ATOM 1457 C C . GLU B 1 30 ? 14.625 -20.438 -11.883 1 89.62 30 GLU B C 1
ATOM 1459 O O . GLU B 1 30 ? 15.117 -19.859 -10.922 1 89.62 30 GLU B O 1
ATOM 1464 N N . LEU B 1 31 ? 13.352 -20.641 -12.023 1 89.88 31 LEU B N 1
ATOM 1465 C CA . LEU B 1 31 ? 12.367 -20.094 -11.102 1 89.88 31 LEU B CA 1
ATOM 1466 C C . LEU B 1 31 ? 12.648 -20.531 -9.672 1 89.88 31 LEU B C 1
ATOM 1468 O O . LEU B 1 31 ? 12.539 -19.734 -8.734 1 89.88 31 LEU B O 1
ATOM 1472 N N . LYS B 1 32 ? 12.984 -21.828 -9.57 1 91.06 32 LYS B N 1
ATOM 1473 C CA . LYS B 1 32 ? 13.234 -22.375 -8.242 1 91.06 32 LYS B CA 1
ATOM 1474 C C . LYS B 1 32 ? 14.414 -21.688 -7.574 1 91.06 32 LYS B C 1
ATOM 1476 O O . LYS B 1 32 ? 14.422 -21.484 -6.355 1 91.06 32 LYS B O 1
ATOM 1481 N N . ASP B 1 33 ? 15.391 -21.328 -8.328 1 90.94 33 ASP B N 1
ATOM 1482 C CA . ASP B 1 33 ? 16.562 -20.625 -7.812 1 90.94 33 ASP B CA 1
ATOM 1483 C C . ASP B 1 33 ? 16.234 -19.156 -7.555 1 90.94 33 ASP B C 1
ATOM 1485 O O . ASP B 1 33 ? 16.656 -18.578 -6.539 1 90.94 33 ASP B O 1
ATOM 1489 N N . LEU B 1 34 ? 15.453 -18.547 -8.453 1 93.44 34 LEU B N 1
ATOM 1490 C CA . LEU B 1 34 ? 15.047 -17.156 -8.305 1 93.44 34 LEU B CA 1
ATOM 1491 C C . LEU B 1 34 ? 14.312 -16.953 -6.984 1 93.44 34 LEU B C 1
ATOM 1493 O O . LEU B 1 34 ? 14.555 -15.961 -6.289 1 93.44 34 LEU B O 1
ATOM 1497 N N . LYS B 1 35 ? 13.469 -17.891 -6.684 1 94.06 35 LYS B N 1
ATOM 1498 C CA . LYS B 1 35 ? 12.711 -17.844 -5.438 1 94.06 35 LYS B CA 1
ATOM 1499 C C . LYS B 1 35 ? 13.641 -17.734 -4.23 1 94.06 35 LYS B C 1
ATOM 1501 O O . LYS B 1 35 ? 13.406 -16.906 -3.338 1 94.06 35 LYS B O 1
ATOM 1506 N N . LYS B 1 36 ? 14.703 -18.469 -4.258 1 94.12 36 LYS B N 1
ATOM 1507 C CA . LYS B 1 36 ? 15.656 -18.469 -3.154 1 94.12 36 LYS B CA 1
ATOM 1508 C C . LYS B 1 36 ? 16.484 -17.188 -3.141 1 94.12 36 LYS B C 1
ATOM 1510 O O . LYS B 1 36 ? 16.672 -16.578 -2.088 1 94.12 36 LYS B O 1
ATOM 1515 N N . ILE B 1 37 ? 16.938 -16.797 -4.266 1 94.31 37 ILE B N 1
ATOM 1516 C CA . ILE B 1 37 ? 17.781 -15.617 -4.391 1 94.31 37 ILE B CA 1
ATOM 1517 C C . ILE B 1 37 ? 17 -14.375 -3.936 1 94.31 37 ILE B C 1
ATOM 1519 O O . ILE B 1 37 ? 17.484 -13.602 -3.111 1 94.31 37 ILE B O 1
ATOM 1523 N N . LEU B 1 38 ? 15.789 -14.234 -4.391 1 95.5 38 LEU B N 1
ATOM 1524 C CA . LEU B 1 38 ? 14.984 -13.039 -4.133 1 95.5 38 LEU B CA 1
ATOM 1525 C C . LEU B 1 38 ? 14.555 -12.984 -2.67 1 95.5 38 LEU B C 1
ATOM 1527 O O . LEU B 1 38 ? 14.422 -11.898 -2.1 1 95.5 38 LEU B O 1
ATOM 1531 N N . ARG B 1 39 ? 14.383 -14.133 -2.08 1 94.62 39 ARG B N 1
ATOM 1532 C CA . ARG B 1 39 ? 14.023 -14.195 -0.667 1 94.62 39 ARG B CA 1
ATOM 1533 C C . ARG B 1 39 ? 15.164 -13.688 0.211 1 94.62 39 ARG B C 1
ATOM 1535 O O . ARG B 1 39 ? 14.922 -13.094 1.265 1 94.62 39 ARG B O 1
ATOM 1542 N N . LEU B 1 40 ? 16.375 -13.883 -0.241 1 94.56 40 LEU B N 1
ATOM 1543 C CA . LEU B 1 40 ? 17.547 -13.555 0.548 1 94.56 40 LEU B CA 1
ATOM 1544 C C . LEU B 1 40 ? 17.984 -12.109 0.303 1 94.56 40 LEU B C 1
ATOM 1546 O O . LEU B 1 40 ? 18.719 -11.531 1.11 1 94.56 40 LEU B O 1
ATOM 1550 N N . ALA B 1 41 ? 17.547 -11.531 -0.749 1 93.75 41 ALA B N 1
ATOM 1551 C CA . ALA B 1 41 ? 17.984 -10.203 -1.152 1 93.75 41 ALA B CA 1
ATOM 1552 C C . ALA B 1 41 ? 17.234 -9.117 -0.399 1 93.75 41 ALA B C 1
ATOM 1554 O O . ALA B 1 41 ? 16.062 -9.289 -0.062 1 93.75 41 ALA B O 1
ATOM 1555 N N . ASN B 1 42 ? 17.906 -8.062 -0.116 1 93.31 42 ASN B N 1
ATOM 1556 C CA . ASN B 1 42 ? 17.297 -6.828 0.367 1 93.31 42 ASN B CA 1
ATOM 1557 C C . ASN B 1 42 ? 17.234 -5.77 -0.729 1 93.31 42 ASN B C 1
ATOM 1559 O O . ASN B 1 42 ? 18.266 -5.234 -1.144 1 93.31 42 ASN B O 1
ATOM 1563 N N . PHE B 1 43 ? 16.047 -5.43 -1.127 1 96 43 PHE B N 1
ATOM 1564 C CA . PHE B 1 43 ? 15.875 -4.527 -2.26 1 96 43 PHE B CA 1
ATOM 1565 C C . PHE B 1 43 ? 15.594 -3.109 -1.783 1 96 43 PHE B C 1
ATOM 1567 O O . PHE B 1 43 ? 14.844 -2.91 -0.826 1 96 43 PHE B O 1
ATOM 1574 N N . THR B 1 44 ? 16.25 -2.176 -2.484 1 96.19 44 THR B N 1
ATOM 1575 C CA . THR B 1 44 ? 15.648 -0.85 -2.471 1 96.19 44 THR B CA 1
ATOM 1576 C C . THR B 1 44 ? 14.367 -0.833 -3.301 1 96.19 44 THR B C 1
ATOM 1578 O O . THR B 1 44 ? 14.156 -1.71 -4.141 1 96.19 44 THR B O 1
ATOM 1581 N N . SER B 1 45 ? 13.523 0.158 -3.023 1 97.12 45 SER B N 1
ATOM 1582 C CA . SER B 1 45 ? 12.305 0.302 -3.814 1 97.12 45 SER B CA 1
ATOM 1583 C C . SER B 1 45 ? 12.625 0.428 -5.301 1 97.12 45 SER B C 1
ATOM 1585 O O . SER B 1 45 ? 11.984 -0.222 -6.133 1 97.12 45 SER B O 1
ATOM 1587 N N . GLU B 1 46 ? 13.648 1.147 -5.598 1 96.62 46 GLU B N 1
ATOM 1588 C CA . GLU B 1 46 ? 14.031 1.379 -6.988 1 96.62 46 GLU B CA 1
ATOM 1589 C C . GLU B 1 46 ? 14.477 0.085 -7.66 1 96.62 46 GLU B C 1
ATOM 1591 O O . GLU B 1 46 ? 14.055 -0.221 -8.781 1 96.62 46 GLU B O 1
ATOM 1596 N N . ASP B 1 47 ? 15.344 -0.646 -6.996 1 96.12 47 ASP B N 1
ATOM 1597 C CA . ASP B 1 47 ? 15.82 -1.915 -7.539 1 96.12 47 ASP B CA 1
ATOM 1598 C C . ASP B 1 47 ? 14.672 -2.908 -7.707 1 96.12 47 ASP B C 1
ATOM 1600 O O . ASP B 1 47 ? 14.609 -3.633 -8.703 1 96.12 47 ASP B O 1
ATOM 1604 N N . PHE B 1 48 ? 13.828 -2.934 -6.754 1 97.69 48 PHE B N 1
ATOM 1605 C CA . PHE B 1 48 ? 12.695 -3.85 -6.801 1 97.69 48 PHE B CA 1
ATOM 1606 C C . PHE B 1 48 ? 11.773 -3.514 -7.965 1 97.69 48 PHE B C 1
ATOM 1608 O O . PHE B 1 48 ? 11.328 -4.406 -8.695 1 97.69 48 PHE B O 1
ATOM 1615 N N . ILE B 1 49 ? 11.469 -2.262 -8.164 1 97.75 49 ILE B N 1
ATOM 1616 C CA . ILE B 1 49 ? 10.641 -1.808 -9.273 1 97.75 49 ILE B CA 1
ATOM 1617 C C . ILE B 1 49 ? 11.289 -2.203 -10.602 1 97.75 49 ILE B C 1
ATOM 1619 O O . ILE B 1 49 ? 10.617 -2.701 -11.508 1 97.75 49 ILE B O 1
ATOM 1623 N N . THR B 1 50 ? 12.578 -1.953 -10.68 1 97.38 50 THR B N 1
ATOM 1624 C CA . THR B 1 50 ? 13.32 -2.316 -11.883 1 97.38 50 THR B CA 1
ATOM 1625 C C . THR B 1 50 ? 13.242 -3.818 -12.133 1 97.38 50 THR B C 1
ATOM 1627 O O . THR B 1 50 ? 13.031 -4.254 -13.266 1 97.38 50 THR B O 1
ATOM 1630 N N . LEU B 1 51 ? 13.422 -4.543 -11.078 1 96.25 51 LEU B N 1
ATOM 1631 C CA . LEU B 1 51 ? 13.312 -5.996 -11.156 1 96.25 51 LEU B CA 1
ATOM 1632 C C . LEU B 1 51 ? 11.953 -6.41 -11.703 1 96.25 51 LEU B C 1
ATOM 1634 O O . LEU B 1 51 ? 11.867 -7.262 -12.594 1 96.25 51 LEU B O 1
ATOM 1638 N N . LEU B 1 52 ? 10.844 -5.875 -11.156 1 96.88 52 LEU B N 1
ATOM 1639 C CA . LEU B 1 52 ? 9.5 -6.188 -11.625 1 96.88 52 LEU B CA 1
ATOM 1640 C C . LEU B 1 52 ? 9.344 -5.863 -13.102 1 96.88 52 LEU B C 1
ATOM 1642 O O . LEU B 1 52 ? 8.773 -6.652 -13.859 1 96.88 52 LEU B O 1
ATOM 1646 N N . LYS B 1 53 ? 9.828 -4.762 -13.531 1 96.94 53 LYS B N 1
ATOM 1647 C CA . LYS B 1 53 ? 9.758 -4.332 -14.922 1 96.94 53 LYS B CA 1
ATOM 1648 C C . LYS B 1 53 ? 10.469 -5.324 -15.836 1 96.94 53 LYS B C 1
ATOM 1650 O O . LYS B 1 53 ? 9.961 -5.664 -16.906 1 96.94 53 LYS B O 1
ATOM 1655 N N . GLN B 1 54 ? 11.586 -5.77 -15.453 1 94.44 54 GLN B N 1
ATOM 1656 C CA . GLN B 1 54 ? 12.383 -6.691 -16.25 1 94.44 54 GLN B CA 1
ATOM 1657 C C . GLN B 1 54 ? 11.695 -8.047 -16.375 1 94.44 54 GLN B C 1
ATOM 1659 O O . GLN B 1 54 ? 11.914 -8.773 -17.344 1 94.44 54 GLN B O 1
ATOM 1664 N N . SER B 1 55 ? 10.898 -8.422 -15.391 1 93.62 55 SER B N 1
ATOM 1665 C CA . SER B 1 55 ? 10.234 -9.719 -15.375 1 93.62 55 SER B CA 1
ATOM 1666 C C . SER B 1 55 ? 9.156 -9.812 -16.453 1 93.62 55 SER B C 1
ATOM 1668 O O . SER B 1 55 ? 8.727 -10.906 -16.812 1 93.62 55 SER B O 1
ATOM 1670 N N . GLU B 1 56 ? 8.648 -8.734 -17 1 92 56 GLU B N 1
ATOM 1671 C CA . GLU B 1 56 ? 7.469 -8.656 -17.859 1 92 56 GLU B CA 1
ATOM 1672 C C . GLU B 1 56 ? 7.641 -9.5 -19.109 1 92 56 GLU B C 1
AT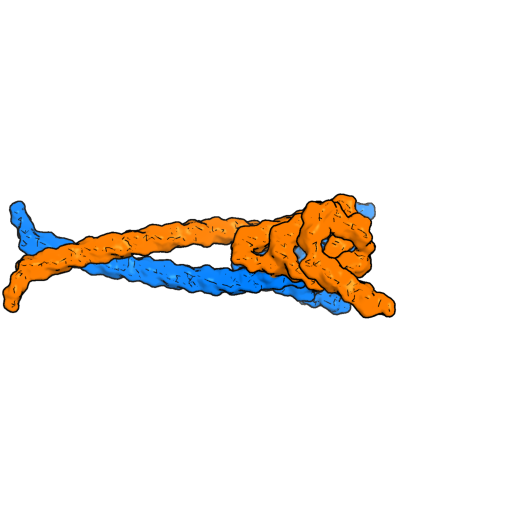OM 1674 O O . GLU B 1 56 ? 6.672 -10.07 -19.625 1 92 56 GLU B O 1
ATOM 1679 N N . SER B 1 57 ? 8.852 -9.625 -19.547 1 88.81 57 SER B N 1
ATOM 1680 C CA . SER B 1 57 ? 9.094 -10.312 -20.812 1 88.81 57 SER B CA 1
ATOM 1681 C C . SER B 1 57 ? 9.398 -11.789 -20.578 1 88.81 57 SER B C 1
ATOM 1683 O O . SER B 1 57 ? 9.406 -12.578 -21.531 1 88.81 57 SER B O 1
ATOM 1685 N N . THR B 1 58 ? 9.547 -12.188 -19.359 1 91.44 58 THR B N 1
ATOM 1686 C CA . THR B 1 58 ? 10.086 -13.523 -19.109 1 91.44 58 THR B CA 1
ATOM 1687 C C . THR B 1 58 ? 9.125 -14.336 -18.25 1 91.44 58 THR B C 1
ATOM 1689 O O . THR B 1 58 ? 9.047 -15.555 -18.375 1 91.44 58 THR B O 1
ATOM 1692 N N . LEU B 1 59 ? 8.445 -13.727 -17.328 1 93.75 59 LEU B N 1
ATOM 1693 C CA . LEU B 1 59 ? 7.586 -14.414 -16.375 1 93.75 59 LEU B CA 1
ATOM 1694 C C . LEU B 1 59 ? 6.137 -13.953 -16.516 1 93.75 59 LEU B C 1
ATOM 1696 O O . LEU B 1 59 ? 5.879 -12.766 -16.719 1 93.75 59 LEU B O 1
ATOM 1700 N N . ASP B 1 60 ? 5.23 -14.945 -16.375 1 93.25 60 ASP B N 1
ATOM 1701 C CA . ASP B 1 60 ? 3.848 -14.508 -16.234 1 93.25 60 ASP B CA 1
ATOM 1702 C C . ASP B 1 60 ? 3.562 -14.047 -14.805 1 93.25 60 ASP B C 1
ATOM 1704 O O . ASP B 1 60 ? 4.441 -14.094 -13.945 1 93.25 60 ASP B O 1
ATOM 1708 N N . GLU B 1 61 ? 2.398 -13.531 -14.602 1 93.44 61 GLU B N 1
ATOM 1709 C CA . GLU B 1 61 ? 2.088 -12.898 -13.32 1 93.44 61 GLU B CA 1
ATOM 1710 C C . GLU B 1 61 ? 2.156 -13.898 -12.172 1 93.44 61 GLU B C 1
ATOM 1712 O O . GLU B 1 61 ? 2.578 -13.555 -11.07 1 93.44 61 GLU B O 1
ATOM 1717 N N . ASN B 1 62 ? 1.72 -15.148 -12.422 1 94.25 62 ASN B N 1
ATOM 1718 C CA . ASN B 1 62 ? 1.764 -16.172 -11.375 1 94.25 62 ASN B CA 1
ATOM 1719 C C . ASN B 1 62 ? 3.199 -16.531 -11.016 1 94.25 62 ASN B C 1
ATOM 1721 O O . ASN B 1 62 ? 3.529 -16.688 -9.836 1 94.25 62 ASN B O 1
ATOM 1725 N N . GLU B 1 63 ? 4.023 -16.688 -12.023 1 94.75 63 GLU B N 1
ATOM 1726 C CA . GLU B 1 63 ? 5.438 -16.969 -11.805 1 94.75 63 GLU B CA 1
ATOM 1727 C C . GLU B 1 63 ? 6.125 -15.828 -11.062 1 94.75 63 GLU B C 1
ATOM 1729 O O . GLU B 1 63 ? 6.906 -16.062 -10.141 1 94.75 63 GLU B O 1
ATOM 1734 N N . LEU B 1 64 ? 5.828 -14.625 -11.492 1 96.25 64 LEU B N 1
ATOM 1735 C CA . LEU B 1 64 ? 6.395 -13.461 -10.82 1 96.25 64 LEU B CA 1
ATOM 1736 C C . LEU B 1 64 ? 5.973 -13.414 -9.359 1 96.25 64 LEU B C 1
ATOM 1738 O O . LEU B 1 64 ? 6.793 -13.133 -8.477 1 96.25 64 LEU B O 1
ATOM 1742 N N . TYR B 1 65 ? 4.707 -13.656 -9.094 1 96.12 65 TYR B N 1
ATOM 1743 C CA . TYR B 1 65 ? 4.211 -13.719 -7.719 1 96.12 65 TYR B CA 1
ATOM 1744 C C . TYR B 1 65 ? 4.973 -14.758 -6.906 1 96.12 65 TYR B C 1
ATOM 1746 O O . TYR B 1 65 ? 5.438 -14.469 -5.801 1 96.12 65 TYR B O 1
ATOM 1754 N N . GLU B 1 66 ? 5.199 -15.875 -7.441 1 93.69 66 GLU B N 1
ATOM 1755 C CA . GLU B 1 66 ? 5.852 -16.969 -6.734 1 93.69 66 GLU B CA 1
ATOM 1756 C C . GLU B 1 66 ? 7.293 -16.609 -6.375 1 93.69 66 GLU B C 1
ATOM 1758 O O . GLU B 1 66 ? 7.773 -16.969 -5.297 1 93.69 66 GLU B O 1
ATOM 1763 N N . CYS B 1 67 ? 7.887 -15.922 -7.23 1 93.44 67 CYS B N 1
ATOM 1764 C CA . CYS B 1 67 ? 9.305 -15.695 -6.996 1 93.44 67 CYS B CA 1
ATOM 1765 C C . CYS B 1 67 ? 9.531 -14.398 -6.223 1 93.44 67 CYS B C 1
ATOM 1767 O O . CYS B 1 67 ? 10.508 -14.281 -5.48 1 93.44 67 CYS B O 1
ATOM 1769 N N . ALA B 1 68 ? 8.609 -13.43 -6.273 1 93.5 68 ALA B N 1
ATOM 1770 C CA . ALA B 1 68 ? 8.906 -12.102 -5.754 1 93.5 68 ALA B CA 1
ATOM 1771 C C . ALA B 1 68 ? 8.164 -11.836 -4.449 1 93.5 68 ALA B C 1
ATOM 1773 O O . ALA B 1 68 ? 8.484 -10.891 -3.723 1 93.5 68 ALA B O 1
ATOM 1774 N N . ARG B 1 69 ? 7.18 -12.664 -4.078 1 93.75 69 ARG B N 1
ATOM 1775 C CA . ARG B 1 69 ? 6.273 -12.336 -2.98 1 93.75 69 ARG B CA 1
ATOM 1776 C C . ARG B 1 69 ? 7.023 -12.242 -1.657 1 93.75 69 ARG B C 1
ATOM 1778 O O . ARG B 1 69 ? 6.617 -11.508 -0.756 1 93.75 69 ARG B O 1
ATOM 1785 N N . ASN B 1 70 ? 8.195 -12.93 -1.546 1 93.81 70 ASN B N 1
ATOM 1786 C CA . ASN B 1 70 ? 8.914 -12.969 -0.279 1 93.81 70 ASN B CA 1
ATOM 1787 C C . ASN B 1 70 ? 10.07 -11.969 -0.256 1 93.81 70 ASN B C 1
ATOM 1789 O O . ASN B 1 70 ? 10.922 -12.016 0.633 1 93.81 70 ASN B O 1
ATOM 1793 N N . THR B 1 71 ? 10.148 -11.125 -1.203 1 96.5 71 THR B N 1
ATOM 1794 C CA . THR B 1 71 ? 11.227 -10.141 -1.264 1 96.5 71 THR B CA 1
ATOM 1795 C C . THR B 1 71 ? 11.07 -9.102 -0.152 1 96.5 71 THR B C 1
ATOM 1797 O O . THR B 1 71 ? 9.953 -8.789 0.257 1 96.5 71 THR B O 1
ATOM 1800 N N . LYS B 1 72 ? 12.211 -8.711 0.318 1 96.44 72 LYS B N 1
ATOM 1801 C CA . LYS B 1 72 ? 12.25 -7.598 1.267 1 96.44 72 LYS B CA 1
ATOM 1802 C C . LYS B 1 72 ? 12.562 -6.281 0.562 1 96.44 72 LYS B C 1
ATOM 1804 O O . LYS B 1 72 ? 13.555 -6.18 -0.162 1 96.44 72 LYS B O 1
ATOM 1809 N N . VAL B 1 73 ? 11.695 -5.289 0.746 1 97.69 73 VAL B N 1
ATOM 1810 C CA . VAL B 1 73 ? 11.852 -4.004 0.073 1 97.69 73 VAL B CA 1
ATOM 1811 C C . VAL B 1 73 ? 11.938 -2.887 1.109 1 97.69 73 VAL B C 1
ATOM 1813 O O . VAL B 1 73 ? 11.062 -2.75 1.963 1 97.69 73 VAL B O 1
ATOM 1816 N N . SER B 1 74 ? 12.984 -2.146 1.053 1 96.81 74 SER B N 1
ATOM 1817 C CA . SER B 1 74 ? 13.148 -0.981 1.913 1 96.81 74 SER B CA 1
ATOM 1818 C C . SER B 1 74 ? 12.477 0.248 1.314 1 96.81 74 SER B C 1
ATOM 1820 O O . SER B 1 74 ? 12.617 0.524 0.122 1 96.81 74 SER B O 1
ATOM 1822 N N . ILE B 1 75 ? 11.695 0.916 2.17 1 97.38 75 ILE B N 1
ATOM 1823 C CA . ILE B 1 75 ? 10.953 2.111 1.792 1 97.38 75 ILE B CA 1
ATOM 1824 C C . ILE B 1 75 ? 11.461 3.311 2.59 1 97.38 75 ILE B C 1
ATOM 1826 O O . ILE B 1 75 ? 11.562 3.246 3.818 1 97.38 75 ILE B O 1
ATOM 1830 N N . ARG B 1 76 ? 11.734 4.438 1.922 1 94.25 76 ARG B N 1
ATOM 1831 C CA . ARG B 1 76 ? 12.344 5.559 2.635 1 94.25 76 ARG B CA 1
ATOM 1832 C C . ARG B 1 76 ? 11.398 6.758 2.676 1 94.25 76 ARG B C 1
ATOM 1834 O O . ARG B 1 76 ? 11.484 7.586 3.58 1 94.25 76 ARG B O 1
ATOM 1841 N N . ASN B 1 77 ? 10.531 6.816 1.667 1 92.19 77 ASN B N 1
ATOM 1842 C CA . ASN B 1 77 ? 9.656 7.984 1.624 1 92.19 77 ASN B CA 1
ATOM 1843 C C . ASN B 1 77 ? 8.312 7.648 0.984 1 92.19 77 ASN B C 1
ATOM 1845 O O . ASN B 1 77 ? 8.117 6.539 0.48 1 92.19 77 ASN B O 1
ATOM 1849 N N . TYR B 1 78 ? 7.434 8.68 1.045 1 92.12 78 TYR B N 1
ATOM 1850 C CA . TYR B 1 78 ? 6.051 8.484 0.627 1 92.12 78 TYR B CA 1
ATOM 1851 C C . TYR B 1 78 ? 5.965 8.219 -0.87 1 92.12 78 TYR B C 1
ATOM 1853 O O . TYR B 1 78 ? 5.176 7.379 -1.312 1 92.12 78 TYR B O 1
ATOM 1861 N N . GLN B 1 79 ? 6.77 8.875 -1.607 1 93.5 79 GLN B N 1
ATOM 1862 C CA . GLN B 1 79 ? 6.789 8.688 -3.055 1 93.5 79 GLN B CA 1
ATOM 1863 C C . GLN B 1 79 ? 7.211 7.262 -3.416 1 93.5 79 GLN B C 1
ATOM 1865 O O . GLN B 1 79 ? 6.68 6.672 -4.355 1 93.5 79 GLN B O 1
ATOM 1870 N N . GLU B 1 80 ? 8.156 6.742 -2.682 1 96.19 80 GLU B N 1
ATOM 1871 C CA . GLU B 1 80 ? 8.594 5.363 -2.887 1 96.19 80 GLU B CA 1
ATOM 1872 C C . GLU B 1 80 ? 7.461 4.379 -2.596 1 96.19 80 GLU B C 1
ATOM 1874 O O . GLU B 1 80 ? 7.336 3.354 -3.27 1 96.19 80 GLU B O 1
ATOM 1879 N N . VAL B 1 81 ? 6.633 4.672 -1.546 1 97.19 81 VAL B N 1
ATOM 1880 C CA . VAL B 1 81 ? 5.469 3.844 -1.248 1 97.19 81 VAL B CA 1
ATOM 1881 C C . VAL B 1 81 ? 4.566 3.754 -2.479 1 97.19 81 VAL B C 1
ATOM 1883 O O . VAL B 1 81 ? 4.266 2.658 -2.957 1 97.19 81 VAL B O 1
ATOM 1886 N N . ILE B 1 82 ? 4.215 4.898 -2.988 1 96.88 82 ILE B N 1
ATOM 1887 C CA . ILE B 1 82 ? 3.262 4.992 -4.09 1 96.88 82 ILE B CA 1
ATOM 1888 C C . ILE B 1 82 ? 3.844 4.324 -5.332 1 96.88 82 ILE B C 1
ATOM 1890 O O . ILE B 1 82 ? 3.176 3.514 -5.977 1 96.88 82 ILE B O 1
ATOM 1894 N N . SER B 1 83 ? 5.098 4.637 -5.656 1 97.56 83 SER B N 1
ATOM 1895 C CA . SER B 1 83 ? 5.719 4.074 -6.852 1 97.56 83 SER B CA 1
ATOM 1896 C C . SER B 1 83 ? 5.84 2.559 -6.75 1 97.56 83 SER B C 1
ATOM 1898 O O . SER B 1 83 ? 5.613 1.847 -7.73 1 97.56 83 SER B O 1
ATOM 1900 N N . THR B 1 84 ? 6.234 2.082 -5.59 1 98.31 84 THR B N 1
ATOM 1901 C CA . THR B 1 84 ? 6.355 0.644 -5.383 1 98.31 84 THR B CA 1
ATOM 1902 C C . THR B 1 84 ? 5 -0.041 -5.535 1 98.31 84 THR B C 1
ATOM 1904 O O . THR B 1 84 ? 4.879 -1.035 -6.254 1 98.31 84 THR B O 1
ATOM 1907 N N . LEU B 1 85 ? 3.951 0.506 -4.887 1 98.44 85 LEU B N 1
ATOM 1908 C CA . LEU B 1 85 ? 2.611 -0.061 -4.984 1 98.44 85 LEU B CA 1
ATOM 1909 C C . LEU B 1 85 ? 2.113 -0.037 -6.426 1 98.44 85 LEU B C 1
ATOM 1911 O O . LEU B 1 85 ? 1.5 -1 -6.891 1 98.44 85 LEU B O 1
ATOM 1915 N N . LYS B 1 86 ? 2.371 1.001 -7.137 1 98.31 86 LYS B N 1
ATOM 1916 C CA . LYS B 1 86 ? 1.979 1.101 -8.539 1 98.31 86 LYS B CA 1
ATOM 1917 C C . LYS B 1 86 ? 2.656 0.021 -9.383 1 98.31 86 LYS B C 1
ATOM 1919 O O . LYS B 1 86 ? 2.031 -0.566 -10.266 1 98.31 86 LYS B O 1
ATOM 1924 N N . SER B 1 87 ? 3.91 -0.151 -9.117 1 97.94 87 SER B N 1
ATOM 1925 C CA . SER B 1 87 ? 4.648 -1.173 -9.852 1 97.94 87 SER B CA 1
ATOM 1926 C C . SER B 1 87 ? 4.133 -2.57 -9.531 1 97.94 87 SER B C 1
ATOM 1928 O O . SER B 1 87 ? 3.936 -3.389 -10.43 1 97.94 87 SER B O 1
ATOM 1930 N N . VAL B 1 88 ? 3.941 -2.844 -8.25 1 97.69 88 VAL B N 1
ATOM 1931 C CA . VAL B 1 88 ? 3.389 -4.129 -7.828 1 97.69 88 VAL B CA 1
ATOM 1932 C C . VAL B 1 88 ? 2.018 -4.336 -8.469 1 97.69 88 VAL B C 1
ATOM 1934 O O . VAL B 1 88 ? 1.737 -5.406 -9.016 1 97.69 88 VAL B O 1
ATOM 1937 N N . ARG B 1 89 ? 1.191 -3.354 -8.453 1 97.88 89 ARG B N 1
ATOM 1938 C CA . ARG B 1 89 ? -0.121 -3.387 -9.094 1 97.88 89 ARG B CA 1
ATOM 1939 C C . ARG B 1 89 ? 0.002 -3.693 -10.586 1 97.88 89 ARG B C 1
ATOM 1941 O O . ARG B 1 89 ? -0.708 -4.555 -11.109 1 97.88 89 ARG B O 1
ATOM 1948 N N . LYS B 1 90 ? 0.878 -3.023 -11.273 1 97.62 90 LYS B N 1
ATOM 1949 C CA . LYS B 1 90 ? 1.02 -3.135 -12.727 1 97.62 90 LYS B CA 1
ATOM 1950 C C . LYS B 1 90 ? 1.547 -4.512 -13.117 1 97.62 90 LYS B C 1
ATOM 1952 O O . LYS B 1 90 ? 0.973 -5.176 -13.984 1 97.62 90 LYS B O 1
ATOM 1957 N N . TYR B 1 91 ? 2.592 -4.934 -12.469 1 96.31 91 TYR B N 1
ATOM 1958 C CA . TYR B 1 91 ? 3.328 -6.086 -12.977 1 96.31 91 TYR B CA 1
ATOM 1959 C C . TYR B 1 91 ? 2.816 -7.379 -12.359 1 96.31 91 TYR B C 1
ATOM 1961 O O . TYR B 1 91 ? 2.85 -8.438 -12.992 1 96.31 91 TYR B O 1
ATOM 1969 N N . MET B 1 92 ? 2.309 -7.266 -11.109 1 95.94 92 MET B N 1
ATOM 1970 C CA . MET B 1 92 ? 1.739 -8.453 -10.484 1 95.94 92 MET B CA 1
ATOM 1971 C C . MET B 1 92 ? 0.226 -8.492 -10.664 1 95.94 92 MET B C 1
ATOM 1973 O O . MET B 1 92 ? -0.44 -9.398 -10.164 1 95.94 92 MET B O 1
ATOM 1977 N N . LYS B 1 93 ? -0.328 -7.477 -11.273 1 95.62 93 LYS B N 1
ATOM 1978 C CA . LYS B 1 93 ? -1.737 -7.371 -11.641 1 95.62 93 LYS B CA 1
ATOM 1979 C C . LYS B 1 93 ? -2.633 -7.434 -10.406 1 95.62 93 LYS B C 1
ATOM 1981 O O . LYS B 1 93 ? -3.635 -8.148 -10.391 1 95.62 93 LYS B O 1
ATOM 1986 N N . LEU B 1 94 ? -2.23 -6.75 -9.422 1 96.94 94 LEU B N 1
ATOM 1987 C CA . LEU B 1 94 ? -3 -6.688 -8.18 1 96.94 94 LEU B CA 1
ATOM 1988 C C . LEU B 1 94 ? -3.963 -5.504 -8.203 1 96.94 94 LEU B C 1
ATOM 1990 O O . LEU B 1 94 ? -3.703 -4.477 -7.574 1 96.94 94 LEU B O 1
ATOM 1994 N N . THR B 1 95 ? -5.078 -5.66 -8.797 1 96.44 95 THR B N 1
ATOM 1995 C CA . THR B 1 95 ? -6.023 -4.566 -9 1 96.44 95 THR B CA 1
ATOM 1996 C C . THR B 1 95 ? -6.641 -4.137 -7.668 1 96.44 95 THR B C 1
ATOM 1998 O O . THR B 1 95 ? -7.18 -3.033 -7.555 1 96.44 95 THR B O 1
ATOM 2001 N N . MET B 1 96 ? -6.508 -5.004 -6.668 1 94.75 96 MET B N 1
ATOM 2002 C CA . MET B 1 96 ? -7.035 -4.645 -5.355 1 94.75 96 MET B CA 1
ATOM 2003 C C . MET B 1 96 ? -6.273 -3.457 -4.773 1 94.75 96 MET B C 1
ATOM 2005 O O . MET B 1 96 ? -6.758 -2.799 -3.85 1 94.75 96 MET B O 1
ATOM 2009 N N . LEU B 1 97 ? -5.121 -3.143 -5.324 1 97.75 97 LEU B N 1
ATOM 2010 C CA . LEU B 1 97 ? -4.305 -2.041 -4.824 1 97.75 97 LEU B CA 1
ATOM 2011 C C . LEU B 1 97 ? -4.762 -0.713 -5.418 1 97.75 97 LEU B C 1
ATOM 2013 O O . LEU B 1 97 ? -4.328 0.352 -4.973 1 97.75 97 LEU B O 1
ATOM 2017 N N . ASP B 1 98 ? -5.715 -0.727 -6.367 1 97.56 98 ASP B N 1
ATOM 2018 C CA . ASP B 1 98 ? -6.152 0.494 -7.039 1 97.56 98 ASP B CA 1
ATOM 2019 C C . ASP B 1 98 ? -6.734 1.491 -6.039 1 97.56 98 ASP B C 1
ATOM 2021 O O . ASP B 1 98 ? -6.379 2.672 -6.055 1 97.56 98 ASP B O 1
ATOM 2025 N N . GLY B 1 99 ? -7.598 0.997 -5.191 1 96.19 99 GLY B N 1
ATOM 2026 C CA . GLY B 1 99 ? -8.188 1.877 -4.195 1 96.19 99 GLY B CA 1
ATOM 2027 C C . GLY B 1 99 ? -7.168 2.465 -3.238 1 96.19 99 GLY B C 1
ATOM 2028 O O . GLY B 1 99 ? -7.262 3.637 -2.867 1 96.19 99 GLY B O 1
ATOM 2029 N N . ILE B 1 100 ? -6.191 1.686 -2.92 1 97.38 100 ILE B N 1
ATOM 2030 C CA . ILE B 1 100 ? -5.145 2.104 -1.993 1 97.38 100 ILE B CA 1
ATOM 2031 C C . ILE B 1 100 ? -4.273 3.176 -2.648 1 97.38 100 ILE B C 1
ATOM 2033 O O . ILE B 1 100 ? -4.047 4.238 -2.068 1 97.38 100 ILE B O 1
ATOM 2037 N N . ILE B 1 101 ? -3.852 2.891 -3.842 1 97.38 101 ILE B N 1
ATOM 2038 C CA . ILE B 1 101 ? -2.998 3.811 -4.586 1 97.38 101 ILE B CA 1
ATOM 2039 C C . ILE B 1 101 ? -3.727 5.137 -4.797 1 97.38 101 ILE B C 1
ATOM 2041 O O . ILE B 1 101 ? -3.152 6.207 -4.59 1 97.38 101 ILE B O 1
ATOM 2045 N N . GLY B 1 102 ? -5 5.059 -5.141 1 96.25 102 GLY B N 1
ATOM 2046 C CA . GLY B 1 102 ? -5.789 6.27 -5.32 1 96.25 102 GLY B CA 1
ATOM 2047 C C . GLY B 1 102 ? -5.883 7.109 -4.062 1 96.25 102 GLY B C 1
ATOM 2048 O O . GLY B 1 102 ? -5.699 8.328 -4.105 1 96.25 102 GLY B O 1
ATOM 2049 N N . PHE B 1 103 ? -6.102 6.52 -3.025 1 95.62 103 PHE B N 1
ATOM 2050 C CA . PHE B 1 103 ? -6.207 7.219 -1.751 1 95.62 103 PHE B CA 1
ATOM 2051 C C . PHE B 1 103 ? -4.883 7.871 -1.38 1 95.62 103 PHE B C 1
ATOM 2053 O O . PHE B 1 103 ? -4.852 9.031 -0.953 1 95.62 103 PHE B O 1
ATOM 2060 N N . LEU B 1 104 ? -3.799 7.09 -1.511 1 95.5 104 LEU B N 1
ATOM 2061 C CA . LEU B 1 104 ? -2.486 7.582 -1.113 1 95.5 104 LEU B CA 1
ATOM 2062 C C . LEU B 1 104 ? -2.035 8.719 -2.025 1 95.5 104 LEU B C 1
ATOM 2064 O O . LEU B 1 104 ? -1.381 9.664 -1.571 1 95.5 104 LEU B O 1
ATOM 2068 N N . ASP B 1 105 ? -2.418 8.648 -3.277 1 93.56 105 ASP B N 1
ATOM 2069 C CA . ASP B 1 105 ? -2.125 9.742 -4.203 1 93.56 105 ASP B CA 1
ATOM 2070 C C . ASP B 1 105 ? -2.789 11.039 -3.752 1 93.56 105 ASP B C 1
ATOM 2072 O O . ASP B 1 105 ? -2.162 12.102 -3.762 1 93.56 105 ASP B O 1
ATOM 2076 N N . GLU B 1 106 ? -3.988 10.953 -3.287 1 90 106 GLU B N 1
ATOM 2077 C CA . GLU B 1 106 ? -4.73 12.109 -2.785 1 90 106 GLU B CA 1
ATOM 2078 C C . GLU B 1 106 ? -4.148 12.602 -1.464 1 90 106 GLU B C 1
ATOM 2080 O O . GLU B 1 106 ? -4.023 13.812 -1.249 1 90 106 GLU B O 1
ATOM 2085 N N . THR B 1 107 ? -3.82 11.672 -0.668 1 87.31 107 THR B N 1
ATOM 2086 C CA . THR B 1 107 ? -3.254 12 0.634 1 87.31 107 THR B CA 1
ATOM 2087 C C . THR B 1 107 ? -1.927 12.734 0.476 1 87.31 107 THR B C 1
ATOM 2089 O O . THR B 1 107 ? -1.625 13.656 1.241 1 87.31 107 THR B O 1
ATOM 2092 N N . ASP B 1 108 ? -1.082 12.234 -0.417 1 85.56 108 ASP B N 1
ATOM 2093 C CA . ASP B 1 108 ? 0.192 12.891 -0.689 1 85.56 108 ASP B CA 1
ATOM 2094 C C . ASP B 1 108 ? -0.014 14.367 -1.026 1 85.56 108 ASP B C 1
ATOM 2096 O O . ASP B 1 108 ? 0.72 15.227 -0.539 1 85.56 108 ASP B O 1
ATOM 2100 N N . LYS B 1 109 ? -1.028 14.617 -1.707 1 84.19 109 LYS B N 1
ATOM 2101 C CA . LYS B 1 109 ? -1.37 15.984 -2.076 1 84.19 109 LYS B CA 1
ATOM 2102 C C . LYS B 1 109 ? -1.8 16.797 -0.855 1 84.19 109 LYS B C 1
ATOM 2104 O O . LYS B 1 109 ? -1.378 17.938 -0.683 1 84.19 109 LYS B O 1
ATOM 2109 N N . ILE B 1 110 ? -2.564 16.219 -0.025 1 79.19 110 ILE B N 1
ATOM 2110 C CA . ILE B 1 110 ? -3.084 16.875 1.172 1 79.19 110 ILE B CA 1
ATOM 2111 C C . ILE B 1 110 ? -1.936 17.188 2.129 1 79.19 110 ILE B C 1
ATOM 2113 O O . ILE B 1 110 ? -1.877 18.281 2.705 1 79.19 110 ILE B O 1
ATOM 2117 N N . ILE B 1 111 ? -1.025 16.219 2.27 1 78.25 111 ILE B N 1
ATOM 2118 C CA . ILE B 1 111 ? 0.11 16.391 3.166 1 78.25 111 ILE B CA 1
ATOM 2119 C C . ILE B 1 111 ? 0.971 17.562 2.676 1 78.25 111 ILE B C 1
ATOM 2121 O O . ILE B 1 111 ? 1.367 18.422 3.463 1 78.25 111 ILE B O 1
ATOM 2125 N N . SER B 1 112 ? 1.218 17.594 1.471 1 79.44 112 SER B N 1
ATOM 2126 C CA . SER B 1 112 ? 2.01 18.672 0.888 1 79.44 112 SER B CA 1
ATOM 2127 C C . SER B 1 112 ? 1.345 20.016 1.107 1 79.44 112 SER B C 1
ATOM 2129 O O . SER B 1 112 ? 2.006 20.984 1.491 1 79.44 112 SER B O 1
ATOM 2131 N N . GLU B 1 113 ? 0.088 20.156 0.958 1 80.75 113 GLU B N 1
ATOM 2132 C CA . GLU B 1 113 ? -0.668 21.391 1.145 1 80.75 113 GLU B CA 1
ATOM 2133 C C . GLU B 1 113 ? -0.708 21.797 2.615 1 80.75 113 GLU B C 1
ATOM 2135 O O . GLU B 1 113 ? -0.622 22.984 2.939 1 80.75 113 GLU B O 1
ATOM 2140 N N . SER B 1 114 ? -0.859 20.812 3.422 1 74.31 114 SER B N 1
ATOM 2141 C CA . SER B 1 114 ? -0.882 21.078 4.855 1 74.31 114 SER B CA 1
ATOM 2142 C C . SER B 1 114 ? 0.452 21.641 5.336 1 74.31 114 SER B C 1
ATOM 2144 O O . SER B 1 114 ? 0.486 22.547 6.164 1 74.31 114 SER B O 1
ATOM 2146 N N . THR B 1 115 ? 1.467 21.016 4.816 1 79.75 115 THR B N 1
ATOM 2147 C CA . THR B 1 115 ? 2.791 21.516 5.188 1 79.75 115 THR B CA 1
ATOM 2148 C C . THR B 1 115 ? 2.953 22.984 4.812 1 79.75 115 THR B C 1
ATOM 2150 O O . THR B 1 115 ? 3.443 23.781 5.613 1 79.75 115 THR B O 1
ATOM 2153 N N . VAL B 1 116 ? 2.49 23.328 3.68 1 82.75 116 VAL B N 1
ATOM 2154 C CA . VAL B 1 116 ? 2.533 24.703 3.219 1 82.75 116 VAL B CA 1
ATOM 2155 C C . VAL B 1 116 ? 1.674 25.578 4.129 1 82.75 116 VAL B C 1
ATOM 2157 O O . VAL B 1 116 ? 2.086 26.672 4.516 1 82.75 116 VAL B O 1
ATOM 2160 N N . LYS B 1 117 ? 0.563 25.094 4.484 1 83 117 LYS B N 1
ATOM 2161 C CA . LYS B 1 117 ? -0.347 25.828 5.352 1 83 117 LYS B CA 1
ATOM 2162 C C . LYS B 1 117 ? 0.273 26.062 6.727 1 83 117 LYS B C 1
ATOM 2164 O O . LYS B 1 117 ? 0.173 27.172 7.281 1 83 117 LYS B O 1
ATOM 2169 N N . ILE B 1 118 ? 0.883 25.125 7.277 1 82.44 118 ILE B N 1
ATOM 2170 C CA . ILE B 1 118 ? 1.531 25.219 8.578 1 82.44 118 ILE B CA 1
ATOM 2171 C C . ILE B 1 118 ? 2.627 26.281 8.531 1 82.44 118 ILE B C 1
ATOM 2173 O O . ILE B 1 118 ? 2.738 27.109 9.43 1 82.44 118 ILE B O 1
ATOM 2177 N N . GLN B 1 119 ? 3.328 26.172 7.441 1 87.81 119 GLN B N 1
ATOM 2178 C CA . GLN B 1 119 ? 4.391 27.156 7.277 1 87.81 119 GLN B CA 1
ATOM 2179 C C . GLN B 1 119 ? 3.822 28.562 7.211 1 87.81 119 GLN B C 1
ATOM 2181 O O . GLN B 1 119 ? 4.355 29.484 7.836 1 87.81 119 GLN B O 1
ATOM 2186 N N . LYS B 1 120 ? 2.746 28.75 6.52 1 88.75 120 LYS B N 1
ATOM 2187 C CA . LYS B 1 120 ? 2.104 30.047 6.387 1 88.75 120 LYS B CA 1
ATOM 2188 C C . LYS B 1 120 ? 1.55 30.531 7.727 1 88.75 120 LYS B C 1
ATOM 2190 O O . LYS B 1 120 ? 1.705 31.703 8.086 1 88.75 120 LYS B O 1
ATOM 2195 N N . LEU B 1 121 ? 0.919 29.688 8.453 1 85.56 121 LEU B N 1
ATOM 2196 C CA . LEU B 1 121 ? 0.354 30.016 9.758 1 85.56 121 LEU B CA 1
ATOM 2197 C C . LEU B 1 121 ? 1.453 30.391 10.742 1 85.56 121 LEU B C 1
ATOM 2199 O O . LEU B 1 121 ? 1.304 31.344 11.508 1 85.56 121 LEU B O 1
ATOM 2203 N N . GLN B 1 122 ? 2.5 29.641 10.695 1 88.69 122 GLN B N 1
ATOM 2204 C CA . GLN B 1 122 ? 3.627 29.938 11.578 1 88.69 122 GLN B CA 1
ATOM 2205 C C . GLN B 1 122 ? 4.211 31.312 11.266 1 88.69 122 GLN B C 1
ATOM 2207 O O . GLN B 1 122 ? 4.543 32.062 12.188 1 88.69 122 GLN B O 1
ATOM 2212 N N . ALA B 1 123 ? 4.328 31.625 10.039 1 90.19 123 ALA B N 1
ATOM 2213 C CA . ALA B 1 123 ? 4.836 32.938 9.625 1 90.19 123 ALA B CA 1
ATOM 2214 C C . ALA B 1 123 ? 3.896 34.031 10.078 1 90.19 123 ALA B C 1
ATOM 2216 O O . ALA B 1 123 ? 4.344 35.094 10.57 1 90.19 123 ALA B O 1
ATOM 2217 N N . GLU B 1 124 ? 2.619 33.844 9.859 1 89.69 124 GLU B N 1
ATOM 2218 C CA . GLU B 1 124 ? 1.619 34.812 10.289 1 89.69 124 GLU B CA 1
ATOM 2219 C C . GLU B 1 124 ? 1.643 35 11.805 1 89.69 124 GLU B C 1
ATOM 2221 O O . GLU B 1 124 ? 1.571 36.125 12.289 1 89.69 124 GLU B O 1
ATOM 2226 N N . LEU B 1 125 ? 1.771 33.906 12.516 1 89.06 125 LEU B N 1
ATOM 2227 C CA . LEU B 1 125 ? 1.852 33.938 13.969 1 89.06 125 LEU B CA 1
ATOM 2228 C C . LEU B 1 125 ? 3.055 34.781 14.422 1 89.06 125 LEU B C 1
ATOM 2230 O O . LEU B 1 125 ? 2.932 35.625 15.305 1 89.06 125 LEU B O 1
ATOM 2234 N N . ASN B 1 126 ? 4.141 34.5 13.82 1 88.19 126 ASN B N 1
ATOM 2235 C CA . ASN B 1 126 ? 5.352 35.25 14.141 1 88.19 126 ASN B CA 1
ATOM 2236 C C . ASN B 1 126 ? 5.176 36.719 13.859 1 88.19 126 ASN B C 1
ATOM 2238 O O . ASN B 1 126 ? 5.582 37.562 14.664 1 88.19 126 ASN B O 1
ATOM 2242 N N . SER B 1 127 ? 4.508 37.094 12.789 1 90.12 127 SER B N 1
ATOM 2243 C CA . SER B 1 127 ? 4.285 38.469 12.398 1 90.12 127 SER B CA 1
ATOM 2244 C C . SER B 1 127 ? 3.359 39.188 13.383 1 90.12 127 SER B C 1
ATOM 2246 O O . SER B 1 127 ? 3.637 40.312 13.797 1 90.12 127 SER B O 1
ATOM 2248 N N . ILE B 1 128 ? 2.352 38.531 13.773 1 88.12 128 ILE B N 1
ATOM 2249 C CA . ILE B 1 128 ? 1.37 39.125 14.656 1 88.12 128 ILE B CA 1
ATOM 2250 C C . ILE B 1 128 ? 1.96 39.281 16.062 1 88.12 128 ILE B C 1
ATOM 2252 O O . ILE B 1 128 ? 1.681 40.25 16.766 1 88.12 128 ILE B O 1
ATOM 2256 N N . GLN B 1 129 ? 2.752 38.344 16.422 1 89.12 129 GLN B N 1
ATOM 2257 C CA . GLN B 1 129 ? 3.43 38.438 17.703 1 89.12 129 GLN B CA 1
ATOM 2258 C C . GLN B 1 129 ? 4.355 39.625 17.75 1 89.12 129 GLN B C 1
ATOM 2260 O O . GLN B 1 129 ? 4.391 40.344 18.75 1 89.12 129 GLN B O 1
ATOM 2265 N N . LYS B 1 130 ? 5.07 39.812 16.656 1 90.69 130 LYS B N 1
ATOM 2266 C CA . LYS B 1 130 ? 5.961 40.969 16.578 1 90.69 130 LYS B CA 1
ATOM 2267 C C . LYS B 1 130 ? 5.168 42.281 16.594 1 90.69 130 LYS B C 1
ATOM 2269 O O . LYS B 1 1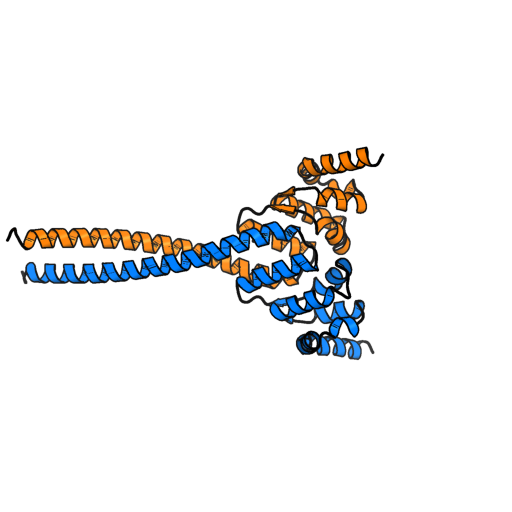30 ? 5.559 43.25 17.281 1 90.69 130 LYS B O 1
ATOM 2274 N N . ALA B 1 131 ? 4.094 42.344 15.945 1 86.38 131 ALA B N 1
ATOM 2275 C CA . ALA B 1 131 ? 3.244 43.531 15.914 1 86.38 131 ALA B CA 1
ATOM 2276 C C . ALA B 1 131 ? 2.635 43.812 17.281 1 86.38 131 ALA B C 1
ATOM 2278 O O . ALA B 1 131 ? 2.553 44.969 17.719 1 86.38 131 ALA B O 1
ATOM 2279 N N . LYS B 1 132 ? 2.266 42.781 17.906 1 87.81 132 LYS B N 1
ATOM 2280 C CA . LYS B 1 132 ? 1.703 42.938 19.234 1 87.81 132 LYS B CA 1
ATOM 2281 C C . LYS B 1 132 ? 2.734 43.5 20.219 1 87.81 132 LYS B C 1
ATOM 2283 O O . LYS B 1 132 ? 2.416 44.344 21.031 1 87.81 132 LYS B O 1
ATOM 2288 N N . GLN B 1 133 ? 3.916 42.938 20.125 1 87.5 133 GLN B N 1
ATOM 2289 C CA . GLN B 1 133 ? 4.984 43.438 20.984 1 87.5 133 GLN B CA 1
ATOM 2290 C C . GLN B 1 133 ? 5.227 44.938 20.797 1 87.5 133 GLN B C 1
ATOM 2292 O O . GLN B 1 133 ? 5.445 45.656 21.75 1 87.5 133 GLN B O 1
ATOM 2297 N N . LYS B 1 134 ? 5.152 45.344 19.625 1 86.38 134 LYS B N 1
ATOM 2298 C CA . LYS B 1 134 ? 5.324 46.781 19.312 1 86.38 134 LYS B CA 1
ATOM 2299 C C . LYS B 1 134 ? 4.207 47.594 19.922 1 86.38 134 LYS B C 1
ATOM 2301 O O . LYS B 1 134 ? 4.465 48.656 20.531 1 86.38 134 LYS B O 1
ATOM 2306 N N . SER B 1 135 ? 3.012 47.156 19.844 1 81.75 135 SER B N 1
ATOM 2307 C CA . SER B 1 135 ? 1.859 47.844 20.406 1 81.75 135 SER B CA 1
ATOM 2308 C C . SER B 1 135 ? 1.936 47.875 21.938 1 81.75 135 SER B C 1
ATOM 2310 O O . SER B 1 135 ? 1.619 48.906 22.547 1 81.75 135 SER B O 1
ATOM 2312 N N . ASP B 1 136 ? 2.396 46.844 22.453 1 83.56 136 ASP B N 1
ATOM 2313 C CA . ASP B 1 136 ? 2.541 46.781 23.906 1 83.56 136 ASP B CA 1
ATOM 2314 C C . ASP B 1 136 ? 3.605 47.75 24.406 1 83.56 136 ASP B C 1
ATOM 2316 O O . ASP B 1 136 ? 3.418 48.406 25.438 1 83.56 136 ASP B O 1
ATOM 2320 N N . ASN B 1 137 ? 4.648 47.812 23.719 1 84.44 137 ASN B N 1
ATOM 2321 C CA . ASN B 1 137 ? 5.711 48.75 24.078 1 84.44 137 ASN B CA 1
ATOM 2322 C C . ASN B 1 137 ? 5.246 50.188 23.984 1 84.44 137 ASN B C 1
ATOM 2324 O O . ASN B 1 137 ? 5.547 51 24.859 1 84.44 137 ASN B O 1
ATOM 2328 N N . GLU B 1 138 ? 4.488 50.5 23 1 86.31 138 GLU B N 1
ATOM 2329 C CA . GLU B 1 138 ? 3.947 51.844 22.828 1 86.31 138 GLU B CA 1
ATOM 2330 C C . GLU B 1 138 ? 2.951 52.188 23.938 1 86.31 138 GLU B C 1
ATOM 2332 O O . GLU B 1 138 ? 2.961 53.281 24.469 1 86.31 138 GLU B O 1
ATOM 2337 N N . LEU B 1 139 ? 2.242 51.219 24.281 1 83.56 139 LEU B N 1
ATOM 2338 C CA . LEU B 1 139 ? 1.267 51.375 25.359 1 83.56 139 LEU B CA 1
ATOM 2339 C C . LEU B 1 139 ? 1.962 51.625 26.688 1 83.56 139 LEU B C 1
ATOM 2341 O O . LEU B 1 139 ? 1.547 52.469 27.469 1 83.56 139 LEU B O 1
ATOM 2345 N N . GLN B 1 140 ? 3.004 50.875 26.922 1 85.94 140 GLN B N 1
ATOM 2346 C CA . GLN B 1 140 ? 3.783 51.031 28.141 1 85.94 140 GLN B CA 1
ATOM 2347 C C . GLN B 1 140 ? 4.422 52.406 28.203 1 85.94 140 GLN B C 1
ATOM 2349 O O . GLN B 1 140 ? 4.457 53.031 29.266 1 85.94 140 GLN B O 1
ATOM 2354 N N . PHE B 1 141 ? 4.844 52.844 27.078 1 85.75 141 PHE B N 1
ATOM 2355 C CA . PHE B 1 141 ? 5.453 54.156 26.969 1 85.75 141 PHE B CA 1
ATOM 2356 C C . PHE B 1 141 ? 4.434 55.25 27.281 1 85.75 141 PHE B C 1
ATOM 2358 O O . PHE B 1 141 ? 4.73 56.219 28.016 1 85.75 141 PHE B O 1
ATOM 2365 N N . LEU B 1 142 ? 3.203 55.156 26.828 1 83.88 142 LEU B N 1
ATOM 2366 C CA . LEU B 1 142 ? 2.162 56.156 26.969 1 83.88 142 LEU B CA 1
ATOM 2367 C C . LEU B 1 142 ? 1.603 56.156 28.391 1 83.88 142 LEU B C 1
ATOM 2369 O O . LEU B 1 142 ? 1.179 57.188 28.906 1 83.88 142 LEU B O 1
ATOM 2373 N N . LYS B 1 143 ? 1.583 55.094 28.984 1 83.5 143 LYS B N 1
ATOM 2374 C CA . LYS B 1 143 ? 1.065 55 30.344 1 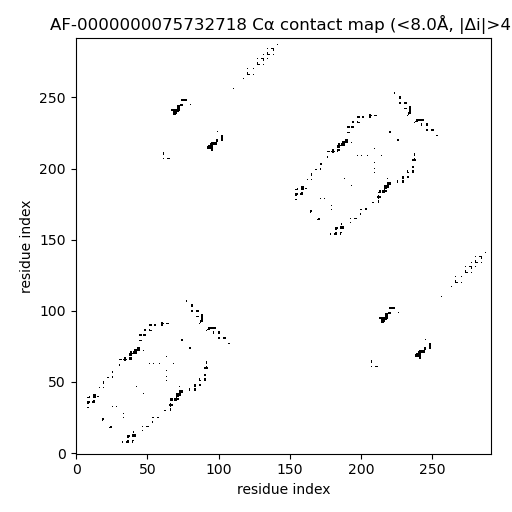83.5 143 LYS B CA 1
ATOM 2375 C C . LYS B 1 143 ? 2.088 55.5 31.359 1 83.5 143 LYS B C 1
ATOM 2377 O O . LYS B 1 143 ? 1.733 55.812 32.5 1 83.5 143 LYS B O 1
ATOM 2382 N N . GLY B 1 144 ? 3.213 56.094 31 1 67.44 144 GLY B N 1
ATOM 2383 C CA . GLY B 1 144 ? 4.246 56.656 31.859 1 67.44 144 GLY B CA 1
ATOM 2384 C C . GLY B 1 144 ? 4.535 55.812 33.094 1 67.44 144 GLY B C 1
ATOM 2385 O O . GLY B 1 144 ? 3.936 54.75 33.281 1 67.44 144 GLY B O 1
ATOM 2386 N N . PRO B 1 145 ? 5.816 55.906 33.75 1 64.94 145 PRO B N 1
ATOM 2387 C CA . PRO B 1 145 ? 6 55.375 35.125 1 64.94 145 PRO B CA 1
ATOM 2388 C C . PRO B 1 145 ? 4.887 55.812 36.062 1 64.94 145 PRO B C 1
ATOM 2390 O O . PRO B 1 145 ? 4.574 57 36.156 1 64.94 145 PRO B O 1
ATOM 2393 N N . LEU B 1 146 ? 3.877 55.25 36.281 1 42.38 146 LEU B N 1
ATOM 2394 C CA . LEU B 1 146 ? 3.158 55.688 37.469 1 42.38 146 LEU B CA 1
ATOM 2395 C C . LEU B 1 146 ? 4.051 55.562 38.719 1 42.38 146 LEU B C 1
ATOM 2397 O O . LEU B 1 146 ? 4.742 54.562 38.906 1 42.38 146 LEU B O 1
#

Secondary structure (DSSP, 8-state):
-HHHHHHHHHHHHHTHHHHHHTT-HHHHS-HHHHHHHHHH-EEEHHHHHHHHHHHTTT--HHHHHHHHTT-EEE--SHHHHHHHHHHHHHHHT-GGGHHHHHHHHHHHHHHHHHHHHHHHHHHHHHHHHHHHHHHHHHHHHHT---/-HHHHHHHHHHHHHTHHHHHHTT-HHHHS-HHHHHHHHHH-EEEHHHHHHHHHHHTTT--HHHHHHHHTT-EEE--SHHHHHHHHHHHHHHHT-GGGHHHHHHHHHHHHHHHHHHHHHHHHHHHHHHHHHHHHHHHHHHHHHT---

Solvent-accessible surface area (backbone atoms only — not comparable to full-atom values): 15254 Å² total; per-residue (Å²): 111,70,62,62,53,49,52,45,36,54,51,46,18,74,46,41,65,61,36,54,74,67,71,41,53,78,80,73,45,54,69,77,53,40,29,55,25,34,46,67,20,80,29,45,44,66,57,45,45,52,48,50,61,64,37,65,86,76,39,54,45,69,57,43,45,68,28,48,25,52,19,39,31,49,56,88,47,72,66,46,41,51,53,39,51,50,42,47,27,66,58,52,45,28,44,40,45,50,27,43,51,54,48,50,57,53,45,54,51,50,51,55,51,47,53,52,47,50,53,50,50,51,52,51,39,53,51,51,52,54,52,33,51,53,44,50,51,52,43,53,59,72,64,46,89,124,115,68,63,61,52,49,52,45,36,54,52,47,18,75,45,40,66,60,37,55,73,66,72,40,54,79,79,72,43,55,67,76,53,40,30,53,25,36,46,66,20,77,29,46,42,66,57,45,44,51,47,50,60,63,36,65,84,77,39,55,46,68,56,44,44,68,28,47,26,53,18,39,31,50,54,90,46,72,65,48,41,52,52,39,51,50,43,48,26,65,58,54,46,27,43,40,45,51,28,44,50,54,48,49,57,53,46,54,51,50,52,56,51,47,53,52,47,50,52,51,51,51,51,50,40,52,50,50,51,53,51,33,51,52,45,48,52,52,42,54,60,70,62,48,90,122

Nearest PDB structures (foldseek):
  8rbz-assembly1_d  TM=5.460E-01  e=2.516E+00  Homo sapiens
  6yxx-assembly1_E6  TM=3.421E-01  e=7.783E+00  Trypanosoma brucei brucei
  8e5v-assembly1_A  TM=1.916E-01  e=9.550E+00  Deinococcus radiodurans

Organism: Trichomonas vaginalis (strain ATCC PRA-98 / G3) (NCBI:txid412133)

Sequence (292 aa):
MSHKLIQNYEYIAAHIKDYIQEEKLFDIFELKDLKKILRLANFTSEDFITLLKQSESTLDENELYECARNTKVSIRNYQEVISTLKSVRKYMKLTMLDGIIGFLDETDKIISESTVKIQKLQAELNSIQKAKQKSDNELQFLKGPLMSHKLIQNYEYIAAHIKDYIQEEKLFDIFELKDLKKILRLANFTSEDFITLLKQSESTLDENELYECARNTKVSIRNYQEVISTLKSVRKYMKLTMLDGIIGFLDETDKIISESTVKIQKLQAELNSIQKAKQKSDNELQFLKGPL